Protein AF-A0A359KL37-F1 (afdb_monomer_lite)

pLDDT: mean 81.87, std 17.51, range [34.72, 98.12]

Structure (mmCIF, N/CA/C/O backbone):
data_AF-A0A359KL37-F1
#
_entry.id   AF-A0A359KL37-F1
#
loop_
_atom_site.group_PDB
_atom_site.id
_atom_site.type_symbol
_atom_site.label_atom_id
_atom_site.label_alt_id
_atom_site.label_comp_id
_atom_site.label_asym_id
_atom_site.label_entity_id
_atom_site.label_seq_id
_atom_site.pdbx_PDB_ins_code
_atom_site.Cartn_x
_atom_site.Cartn_y
_atom_site.Cartn_z
_atom_site.occupancy
_atom_site.B_iso_or_equiv
_atom_site.auth_seq_id
_atom_site.auth_comp_id
_atom_site.auth_asym_id
_atom_site.auth_atom_id
_atom_site.pdbx_PDB_model_num
ATOM 1 N N . MET A 1 1 ? 6.889 -18.409 -11.263 1.00 92.44 1 MET A N 1
ATOM 2 C CA . MET A 1 1 ? 6.784 -17.405 -10.187 1.00 92.44 1 MET A CA 1
ATOM 3 C C . MET A 1 1 ? 7.541 -16.189 -10.658 1.00 92.44 1 MET A C 1
ATOM 5 O O . MET A 1 1 ? 8.687 -16.335 -11.091 1.00 92.44 1 MET A O 1
ATOM 9 N N . LYS A 1 2 ? 6.895 -15.030 -10.619 1.00 96.62 2 LYS A N 1
ATOM 10 C CA . LYS A 1 2 ? 7.402 -13.790 -11.196 1.00 96.62 2 LYS A CA 1
ATOM 11 C C . LYS A 1 2 ? 7.921 -12.867 -10.102 1.00 96.62 2 LYS A C 1
ATOM 13 O O . LYS A 1 2 ? 7.188 -12.514 -9.179 1.00 96.62 2 LYS A O 1
ATOM 18 N N . ILE A 1 3 ? 9.189 -12.489 -10.219 1.00 97.62 3 ILE A N 1
ATOM 19 C CA . ILE A 1 3 ? 9.830 -11.492 -9.363 1.00 97.62 3 ILE A CA 1
ATOM 20 C C . ILE A 1 3 ? 9.967 -10.219 -10.183 1.00 97.62 3 ILE A C 1
ATOM 22 O O . ILE A 1 3 ? 10.580 -10.256 -11.241 1.00 97.62 3 ILE A O 1
ATOM 26 N N . ALA A 1 4 ? 9.438 -9.099 -9.712 1.00 97.75 4 ALA A N 1
ATOM 27 C CA . ALA A 1 4 ? 9.676 -7.810 -10.341 1.00 97.75 4 ALA A CA 1
ATOM 28 C C . ALA A 1 4 ? 10.739 -7.008 -9.594 1.00 97.75 4 ALA A C 1
ATOM 30 O O . ALA A 1 4 ? 10.818 -7.070 -8.369 1.00 97.75 4 ALA A O 1
ATOM 31 N N . ALA A 1 5 ? 11.518 -6.215 -10.318 1.00 97.31 5 ALA A N 1
ATOM 32 C CA . ALA A 1 5 ? 12.439 -5.243 -9.746 1.00 97.31 5 ALA A CA 1
ATOM 33 C C . ALA A 1 5 ? 12.382 -3.937 -10.536 1.00 97.31 5 ALA A C 1
ATOM 35 O O . ALA A 1 5 ? 12.353 -3.956 -11.765 1.00 97.31 5 ALA A O 1
ATOM 36 N N . ALA A 1 6 ? 12.414 -2.809 -9.833 1.00 96.56 6 ALA A N 1
ATOM 37 C CA . ALA A 1 6 ? 12.729 -1.528 -10.446 1.00 96.56 6 ALA A CA 1
ATOM 38 C C . ALA A 1 6 ? 14.237 -1.453 -10.685 1.00 96.56 6 ALA A C 1
ATOM 40 O O . ALA A 1 6 ? 15.022 -1.680 -9.762 1.00 96.56 6 ALA A O 1
ATOM 41 N N . VAL A 1 7 ? 14.638 -1.157 -11.921 1.00 95.12 7 VAL A N 1
ATOM 42 C CA . VAL A 1 7 ? 16.048 -1.130 -12.311 1.00 95.12 7 VAL A CA 1
ATOM 43 C C . VAL A 1 7 ? 16.404 0.198 -12.966 1.00 95.12 7 VAL A C 1
ATOM 45 O O . VAL A 1 7 ? 15.714 0.692 -13.858 1.00 95.12 7 VAL A O 1
ATOM 48 N N . SER A 1 8 ? 17.535 0.756 -12.544 1.00 93.00 8 SER A N 1
ATOM 49 C CA . SER A 1 8 ? 18.202 1.879 -13.194 1.00 93.00 8 SER A CA 1
ATOM 50 C C . SER A 1 8 ? 19.686 1.564 -13.317 1.00 93.00 8 SER A C 1
ATOM 52 O O . SER A 1 8 ? 20.289 1.061 -12.376 1.00 93.00 8 SER A O 1
ATOM 54 N N . ALA A 1 9 ? 20.278 1.802 -14.490 1.00 90.62 9 ALA A N 1
ATOM 55 C CA . ALA A 1 9 ? 21.694 1.515 -14.749 1.00 90.62 9 ALA A CA 1
ATOM 56 C C . ALA A 1 9 ? 22.142 0.082 -14.360 1.00 90.62 9 ALA A C 1
ATOM 58 O O . ALA A 1 9 ? 23.272 -0.122 -13.929 1.00 90.62 9 ALA A O 1
ATOM 59 N N . ARG A 1 10 ? 21.268 -0.919 -14.564 1.00 92.31 10 ARG A N 1
ATOM 60 C CA . ARG A 1 10 ? 21.478 -2.341 -14.200 1.00 92.31 10 ARG A CA 1
ATOM 61 C C . ARG A 1 10 ? 21.567 -2.628 -12.695 1.00 92.31 10 ARG A C 1
ATOM 63 O O . ARG A 1 10 ? 21.994 -3.712 -12.291 1.00 92.31 10 ARG A O 1
ATOM 70 N N . GLU A 1 11 ? 21.116 -1.694 -11.872 1.00 95.06 11 GLU A N 1
ATOM 71 C CA . GLU A 1 11 ? 21.052 -1.819 -10.423 1.00 95.06 11 GLU A CA 1
ATOM 72 C C . GLU A 1 11 ? 19.626 -1.599 -9.916 1.00 95.06 11 GLU A C 1
ATOM 74 O O . GLU A 1 11 ? 18.824 -0.893 -10.531 1.00 95.06 11 GLU A O 1
ATOM 79 N N . LEU A 1 12 ? 19.307 -2.214 -8.779 1.00 94.88 12 LEU A N 1
ATOM 80 C CA . LEU A 1 12 ? 18.025 -2.050 -8.114 1.00 94.88 12 LEU A CA 1
ATOM 81 C C . LEU A 1 12 ? 17.843 -0.603 -7.648 1.00 94.88 12 LEU A C 1
ATOM 83 O O . LEU A 1 12 ? 18.689 -0.037 -6.948 1.00 94.88 12 LEU A O 1
ATOM 87 N N . ALA A 1 13 ? 16.689 -0.050 -7.996 1.00 93.50 13 ALA A N 1
ATOM 88 C CA . ALA A 1 13 ? 16.261 1.299 -7.670 1.00 93.50 13 ALA A CA 1
ATOM 89 C C . ALA A 1 13 ? 14.837 1.287 -7.085 1.00 93.50 13 ALA A C 1
ATOM 91 O O . ALA A 1 13 ? 14.200 0.239 -6.953 1.00 93.50 13 ALA A O 1
ATOM 92 N N . GLY A 1 14 ? 14.355 2.454 -6.666 1.00 91.25 14 GLY A N 1
ATOM 93 C CA . GLY A 1 14 ? 12.994 2.623 -6.176 1.00 91.25 14 GLY A CA 1
ATOM 94 C C . GLY A 1 14 ? 11.972 2.565 -7.311 1.00 91.25 14 GLY A C 1
ATOM 95 O O . GLY A 1 14 ? 12.275 2.758 -8.490 1.00 91.25 14 GLY A O 1
ATOM 96 N N . LEU A 1 15 ? 10.708 2.319 -6.964 1.00 90.75 15 LEU A N 1
ATOM 97 C CA . LEU A 1 15 ? 9.641 2.315 -7.967 1.00 90.75 15 LEU A CA 1
ATOM 98 C C . LEU A 1 15 ? 9.388 3.709 -8.568 1.00 90.75 15 LEU A C 1
ATOM 100 O O . LEU A 1 15 ? 8.761 3.806 -9.618 1.00 90.75 15 LEU A O 1
ATOM 104 N N . ASP A 1 16 ? 9.839 4.781 -7.914 1.00 84.69 16 ASP A N 1
ATOM 105 C CA . ASP A 1 16 ? 9.631 6.175 -8.308 1.00 84.69 16 ASP A CA 1
ATOM 106 C C . ASP A 1 16 ? 10.770 6.815 -9.116 1.00 84.69 16 ASP A C 1
ATOM 108 O O . ASP A 1 16 ? 10.568 7.881 -9.711 1.00 84.69 16 ASP A O 1
ATOM 112 N N . ASP A 1 17 ? 11.946 6.194 -9.153 1.00 82.50 17 ASP A N 1
ATOM 113 C CA . ASP A 1 17 ? 13.139 6.723 -9.825 1.00 82.50 17 ASP A CA 1
ATOM 114 C C . ASP A 1 17 ? 13.684 5.809 -10.936 1.00 82.50 17 ASP A C 1
ATOM 116 O O . ASP A 1 17 ? 14.420 6.282 -11.804 1.00 82.50 17 ASP A O 1
ATOM 120 N N . ALA A 1 18 ? 13.292 4.533 -10.973 1.00 87.25 18 ALA A N 1
ATOM 121 C CA . ALA A 1 18 ? 13.654 3.623 -12.053 1.00 87.25 18 ALA A CA 1
ATOM 122 C C . ALA A 1 18 ? 12.922 3.939 -13.364 1.00 87.25 18 ALA A C 1
ATOM 124 O O . ALA A 1 18 ? 11.704 4.124 -13.381 1.00 87.25 18 ALA A O 1
ATOM 125 N N . ALA A 1 19 ? 13.655 3.914 -14.480 1.00 86.62 19 ALA A N 1
ATOM 126 C CA . ALA A 1 19 ? 13.080 4.050 -15.820 1.00 86.62 19 ALA A CA 1
ATOM 127 C C . ALA A 1 19 ? 12.397 2.760 -16.306 1.00 86.62 19 ALA A C 1
ATOM 129 O O . ALA A 1 19 ? 11.489 2.814 -17.136 1.00 86.62 19 ALA A O 1
ATOM 130 N N . GLU A 1 20 ? 12.810 1.607 -15.779 1.00 94.81 20 GLU A N 1
ATOM 131 C CA . GLU A 1 20 ? 12.333 0.292 -16.196 1.00 94.81 20 GLU A CA 1
ATOM 132 C C . GLU A 1 20 ? 11.917 -0.554 -14.989 1.00 94.81 20 GLU A C 1
ATOM 134 O O . GLU A 1 20 ? 12.508 -0.478 -13.907 1.00 94.81 20 GLU A O 1
ATOM 139 N N . LEU A 1 21 ? 10.913 -1.402 -15.203 1.00 96.94 21 LEU A N 1
ATOM 140 C CA . LEU A 1 21 ? 10.626 -2.549 -14.353 1.00 96.94 21 LEU A CA 1
ATOM 141 C C . LEU A 1 21 ? 11.069 -3.804 -15.108 1.00 96.94 21 LEU A C 1
ATOM 143 O O . LEU A 1 21 ? 10.812 -3.948 -16.303 1.00 96.94 21 LEU A O 1
ATOM 147 N N . VAL A 1 22 ? 11.733 -4.718 -14.412 1.00 97.12 22 VAL A N 1
ATOM 148 C CA . VAL A 1 22 ? 12.164 -6.003 -14.964 1.00 97.12 22 VAL A CA 1
ATOM 149 C C . VAL A 1 22 ? 11.412 -7.110 -14.248 1.00 97.12 22 VAL A C 1
ATOM 151 O O . VAL A 1 22 ? 11.426 -7.162 -13.020 1.00 97.12 22 VAL A O 1
ATOM 154 N N . ILE A 1 23 ? 10.752 -7.980 -15.008 1.00 97.38 23 ILE A N 1
ATOM 155 C CA . ILE A 1 23 ? 9.978 -9.112 -14.501 1.00 97.38 23 ILE A CA 1
ATOM 156 C C . ILE A 1 23 ? 10.733 -10.393 -14.827 1.00 97.38 23 ILE A C 1
ATOM 158 O O . ILE A 1 23 ? 10.809 -10.809 -15.979 1.00 97.38 23 ILE A O 1
ATOM 162 N N . TYR A 1 24 ? 11.275 -11.026 -13.796 1.00 96.31 24 TYR A N 1
ATOM 163 C CA . TYR A 1 24 ? 11.995 -12.287 -13.867 1.00 96.31 24 TYR A CA 1
ATOM 164 C C . TYR A 1 24 ? 11.026 -13.448 -13.649 1.00 96.31 24 TYR A C 1
ATOM 166 O O . TYR A 1 24 ? 10.479 -13.605 -12.552 1.00 96.31 24 TYR A O 1
ATOM 174 N N . ASP A 1 25 ? 10.839 -14.295 -14.658 1.00 94.75 25 ASP A N 1
ATOM 175 C CA . ASP A 1 25 ? 10.148 -15.569 -14.486 1.00 94.75 25 ASP A CA 1
ATOM 176 C C . ASP A 1 25 ? 11.157 -16.646 -14.079 1.00 94.75 25 ASP A C 1
ATOM 178 O O . ASP A 1 25 ? 11.933 -17.170 -14.881 1.00 94.75 25 ASP A O 1
ATOM 182 N N . THR A 1 26 ? 11.125 -16.999 -12.796 1.00 88.75 26 THR A N 1
ATOM 183 C CA . THR A 1 26 ? 12.012 -18.023 -12.223 1.00 88.75 26 THR A CA 1
ATOM 184 C C . THR A 1 26 ? 11.751 -19.431 -12.759 1.00 88.75 26 THR A C 1
ATOM 186 O O . THR A 1 26 ? 12.645 -20.272 -12.693 1.00 88.75 26 THR A O 1
ATOM 189 N N . ASN A 1 27 ? 10.562 -19.698 -13.310 1.00 87.56 27 ASN A N 1
ATOM 190 C CA . ASN A 1 27 ? 10.230 -20.997 -13.893 1.00 87.56 27 ASN A CA 1
ATOM 191 C C . ASN A 1 27 ? 10.721 -21.086 -15.340 1.00 87.56 27 ASN A C 1
ATOM 193 O O . ASN A 1 27 ? 11.270 -22.109 -15.739 1.00 87.56 27 ASN A O 1
ATOM 197 N N . ALA A 1 28 ? 10.511 -20.021 -16.117 1.00 88.38 28 ALA A N 1
ATOM 198 C CA . ALA A 1 28 ? 10.890 -19.966 -17.528 1.00 88.38 28 ALA A CA 1
ATOM 199 C C . ALA A 1 28 ? 12.355 -19.554 -17.755 1.00 88.38 28 ALA A C 1
ATOM 201 O O . ALA A 1 28 ? 12.840 -19.648 -18.879 1.00 88.38 28 ALA A O 1
ATOM 202 N N . GLN A 1 29 ? 13.057 -19.116 -16.702 1.00 85.56 29 GLN A N 1
ATOM 203 C CA . GLN A 1 29 ? 14.407 -18.545 -16.779 1.00 85.56 29 GLN A CA 1
ATOM 204 C C . GLN A 1 29 ? 14.495 -17.397 -17.797 1.00 85.56 29 GLN A C 1
ATOM 206 O O . GLN A 1 29 ? 15.439 -17.304 -18.580 1.00 85.56 29 GLN A O 1
ATOM 211 N N . SER A 1 30 ? 13.492 -16.519 -17.780 1.00 91.69 30 SER A N 1
ATOM 212 C CA . SER A 1 30 ? 13.390 -15.359 -18.665 1.00 91.69 30 SER A CA 1
ATOM 213 C C . SER A 1 30 ? 13.231 -14.066 -17.870 1.00 91.69 30 SER A C 1
ATOM 215 O O . SER A 1 30 ? 12.835 -14.078 -16.702 1.00 91.69 30 SER A O 1
ATOM 217 N N . ALA A 1 31 ? 13.550 -12.943 -18.511 1.00 93.69 31 ALA A N 1
ATOM 218 C CA . ALA A 1 31 ? 13.373 -11.614 -17.950 1.00 93.69 31 ALA A CA 1
ATOM 219 C C . ALA A 1 31 ? 12.762 -10.685 -19.001 1.00 93.69 31 ALA A C 1
ATOM 221 O O . ALA A 1 31 ? 13.349 -10.489 -20.066 1.00 93.69 31 ALA A O 1
ATOM 222 N N . ASP A 1 32 ? 11.617 -10.095 -18.672 1.00 95.50 32 ASP A N 1
ATOM 223 C CA . ASP A 1 32 ? 10.932 -9.124 -19.520 1.00 95.50 32 ASP A CA 1
ATOM 224 C C . ASP A 1 32 ? 11.142 -7.717 -18.965 1.00 95.50 32 ASP A C 1
ATOM 226 O O . ASP A 1 32 ? 10.921 -7.463 -17.779 1.00 95.50 32 ASP A O 1
ATOM 230 N N . ARG A 1 33 ? 11.570 -6.787 -19.823 1.00 95.75 33 ARG A N 1
ATOM 231 C CA . ARG A 1 33 ? 11.740 -5.373 -19.466 1.00 95.75 33 ARG A CA 1
ATOM 232 C C . ARG A 1 33 ? 10.552 -4.571 -19.955 1.00 95.75 33 ARG A C 1
ATOM 234 O O . ARG A 1 33 ? 10.203 -4.629 -21.133 1.00 95.75 33 ARG A O 1
ATOM 241 N N . ILE A 1 34 ? 9.964 -3.798 -19.054 1.00 95.19 34 ILE A N 1
ATOM 242 C CA . ILE A 1 34 ? 8.835 -2.920 -19.342 1.00 95.19 34 ILE A CA 1
ATOM 243 C C . ILE A 1 34 ? 9.143 -1.505 -18.860 1.00 95.19 34 ILE A C 1
ATOM 245 O O . ILE A 1 34 ? 9.810 -1.302 -17.845 1.00 95.19 34 ILE A O 1
ATOM 249 N N . ALA A 1 35 ? 8.657 -0.509 -19.599 1.00 94.06 35 ALA A N 1
ATOM 250 C CA . ALA A 1 35 ? 8.814 0.887 -19.213 1.00 94.06 35 ALA A CA 1
ATOM 251 C C . ALA A 1 35 ? 8.085 1.149 -17.890 1.00 94.06 35 ALA A C 1
ATOM 253 O O . ALA A 1 35 ? 6.924 0.768 -17.732 1.00 94.06 35 ALA A O 1
ATOM 254 N N . ASN A 1 36 ? 8.750 1.819 -16.949 1.00 92.31 36 ASN A N 1
ATOM 255 C CA . ASN A 1 36 ? 8.124 2.190 -15.692 1.00 92.31 36 ASN A CA 1
ATOM 256 C C . ASN A 1 36 ? 7.291 3.473 -15.886 1.00 92.31 36 ASN A C 1
ATOM 258 O O . ASN A 1 36 ? 7.871 4.537 -16.131 1.00 92.31 36 ASN A O 1
ATOM 262 N N . PRO A 1 37 ? 5.953 3.434 -15.735 1.00 85.00 37 PRO A N 1
ATOM 263 C CA . PRO A 1 37 ? 5.107 4.615 -15.897 1.00 85.00 37 PRO A CA 1
ATOM 264 C C . PRO A 1 37 ? 5.475 5.728 -14.909 1.00 85.00 37 PRO A C 1
ATOM 266 O O . PRO A 1 37 ? 5.280 6.903 -15.213 1.00 85.00 37 PRO A O 1
ATOM 269 N N . ALA A 1 38 ? 6.081 5.387 -13.765 1.00 82.12 38 ALA A N 1
ATOM 270 C CA . ALA A 1 38 ? 6.572 6.350 -12.784 1.00 82.12 38 ALA A CA 1
ATOM 271 C C . ALA A 1 38 ? 7.516 7.412 -13.371 1.00 82.12 38 ALA A C 1
ATOM 273 O O . ALA A 1 38 ? 7.514 8.552 -12.903 1.00 82.12 38 ALA A O 1
ATOM 274 N N . ALA A 1 39 ? 8.296 7.069 -14.402 1.00 81.19 39 ALA A N 1
ATOM 275 C CA . ALA A 1 39 ? 9.254 7.982 -15.021 1.00 81.19 39 ALA A CA 1
ATOM 276 C C . ALA A 1 39 ? 8.579 9.185 -15.709 1.00 81.19 39 ALA A C 1
ATOM 278 O O . ALA A 1 39 ? 9.167 10.263 -15.779 1.00 81.19 39 ALA A O 1
ATOM 279 N N . ALA A 1 40 ? 7.339 9.022 -16.183 1.00 76.31 40 ALA A N 1
ATOM 280 C CA . ALA A 1 40 ? 6.586 10.063 -16.884 1.00 76.31 40 ALA A CA 1
ATOM 281 C C . ALA A 1 40 ? 5.687 10.906 -15.958 1.00 76.31 40 ALA A C 1
ATOM 283 O O . ALA A 1 40 ? 5.110 11.904 -16.393 1.00 76.31 40 ALA A O 1
ATOM 284 N N . LEU A 1 41 ? 5.546 10.516 -14.688 1.00 63.62 41 LEU A N 1
ATOM 285 C CA . LEU A 1 41 ? 4.564 11.087 -13.768 1.00 63.62 41 LEU A CA 1
ATOM 286 C C . LEU A 1 41 ? 5.196 12.089 -12.797 1.00 63.62 41 LEU A C 1
ATOM 288 O O . LEU A 1 41 ? 6.332 11.928 -12.356 1.00 63.62 41 LEU A O 1
ATOM 292 N N . ARG A 1 42 ? 4.443 13.131 -12.423 1.00 61.88 42 ARG A N 1
ATOM 293 C CA . ARG A 1 42 ? 4.869 14.107 -11.400 1.00 61.88 42 ARG A CA 1
ATOM 294 C C . ARG A 1 42 ? 4.492 13.679 -9.981 1.00 61.88 42 ARG A C 1
ATOM 296 O O . ARG A 1 42 ? 5.272 13.908 -9.064 1.00 61.88 42 ARG A O 1
ATOM 303 N N . ALA A 1 43 ? 3.349 13.020 -9.815 1.00 64.12 43 ALA A N 1
ATOM 304 C CA . ALA A 1 43 ? 2.884 12.428 -8.562 1.00 64.12 43 ALA A CA 1
ATOM 305 C C . ALA A 1 43 ? 2.408 10.984 -8.799 1.00 64.12 43 ALA A C 1
ATOM 307 O O . ALA A 1 43 ? 2.376 10.516 -9.935 1.00 64.12 43 ALA A O 1
ATOM 308 N N . GLY A 1 44 ? 2.108 10.240 -7.732 1.00 66.75 44 GLY A N 1
ATOM 309 C CA . GLY A 1 44 ? 1.539 8.888 -7.851 1.00 66.75 44 GLY A CA 1
ATOM 310 C C . GLY A 1 44 ? 2.490 7.828 -8.421 1.00 66.75 44 GLY A C 1
ATOM 311 O O . GLY A 1 44 ? 2.077 6.703 -8.681 1.00 66.75 44 GLY A O 1
ATOM 312 N N . LYS A 1 45 ? 3.776 8.156 -8.570 1.00 82.06 45 LYS A N 1
ATOM 313 C CA . LYS A 1 45 ? 4.807 7.328 -9.209 1.00 82.06 45 LYS A CA 1
ATOM 314 C C . LYS A 1 45 ? 4.833 5.870 -8.733 1.00 82.06 45 LYS A C 1
ATOM 316 O O . LYS A 1 45 ? 4.666 4.954 -9.532 1.00 82.06 45 LYS A O 1
ATOM 321 N N . ARG A 1 46 ? 4.979 5.657 -7.417 1.00 88.06 46 ARG A N 1
ATOM 322 C CA . ARG A 1 46 ? 5.038 4.312 -6.809 1.00 88.06 46 ARG A CA 1
ATOM 323 C C . ARG A 1 46 ? 3.744 3.524 -7.015 1.00 88.06 46 ARG A C 1
ATOM 325 O O . ARG A 1 46 ? 3.790 2.311 -7.170 1.00 88.06 46 ARG A O 1
ATOM 332 N N . LEU A 1 47 ? 2.597 4.207 -7.019 1.00 81.38 47 LEU A N 1
ATOM 333 C CA . LEU A 1 47 ? 1.299 3.573 -7.233 1.00 81.38 47 LEU A CA 1
ATOM 334 C C . LEU A 1 47 ? 1.153 3.093 -8.679 1.00 81.38 47 LEU A C 1
ATOM 336 O O . LEU A 1 47 ? 0.817 1.934 -8.890 1.00 81.38 47 LEU A O 1
ATOM 340 N N . ALA A 1 48 ? 1.472 3.946 -9.653 1.00 79.81 48 ALA A N 1
ATOM 341 C CA . ALA A 1 48 ? 1.422 3.586 -11.069 1.00 79.81 48 ALA A CA 1
ATOM 342 C C . ALA A 1 48 ? 2.346 2.402 -11.396 1.00 79.81 48 ALA A C 1
ATOM 344 O O . ALA A 1 48 ? 1.974 1.513 -12.159 1.00 79.81 48 ALA A O 1
ATOM 345 N N . ALA A 1 49 ? 3.531 2.357 -10.778 1.00 89.19 49 ALA A N 1
ATOM 346 C CA . ALA A 1 49 ? 4.418 1.207 -10.892 1.00 89.19 49 ALA A CA 1
ATOM 347 C C . ALA A 1 49 ? 3.757 -0.066 -10.334 1.00 89.19 49 ALA A C 1
ATOM 349 O O . ALA A 1 49 ? 3.718 -1.077 -11.025 1.00 89.19 49 ALA A O 1
ATOM 350 N N . VAL A 1 50 ? 3.178 -0.018 -9.125 1.00 89.06 50 VAL A N 1
ATOM 351 C CA . VAL A 1 50 ? 2.477 -1.172 -8.527 1.00 89.06 50 VAL A CA 1
ATOM 352 C C . VAL A 1 50 ? 1.315 -1.656 -9.393 1.00 89.06 50 VAL A C 1
ATOM 354 O O . VAL A 1 50 ? 1.169 -2.859 -9.568 1.00 89.06 50 VAL A O 1
ATOM 357 N N . GLU A 1 51 ? 0.515 -0.765 -9.972 1.00 84.69 51 GLU A N 1
ATOM 358 C CA . GLU A 1 51 ? -0.580 -1.154 -10.874 1.00 84.69 51 GLU A CA 1
ATOM 359 C C . GLU A 1 51 ? -0.084 -1.915 -12.100 1.00 84.69 51 GLU A C 1
ATOM 361 O O . GLU A 1 51 ? -0.657 -2.944 -12.462 1.00 84.69 51 GLU A O 1
ATOM 366 N N . LEU A 1 52 ? 1.011 -1.447 -12.703 1.00 88.12 52 LEU A N 1
ATOM 367 C CA . LEU A 1 52 ? 1.632 -2.155 -13.813 1.00 88.12 52 LEU A CA 1
ATOM 368 C C . LEU A 1 52 ? 2.101 -3.549 -13.375 1.00 88.12 52 LEU A C 1
ATOM 370 O O . LEU A 1 52 ? 1.849 -4.522 -14.075 1.00 88.12 52 LEU A O 1
ATOM 374 N N . LEU A 1 53 ? 2.707 -3.679 -12.191 1.00 93.25 53 LEU A N 1
ATOM 375 C CA . LEU A 1 53 ? 3.117 -4.983 -11.657 1.00 93.25 53 LEU A CA 1
ATOM 376 C C . LEU A 1 53 ? 1.927 -5.935 -11.451 1.00 93.25 53 LEU A C 1
ATOM 378 O O . LEU A 1 53 ? 2.028 -7.118 -11.778 1.00 93.25 53 LEU A O 1
ATOM 382 N N . LEU A 1 54 ? 0.792 -5.425 -10.964 1.00 88.94 54 LEU A N 1
ATOM 383 C CA . LEU A 1 54 ? -0.435 -6.210 -10.799 1.00 88.94 54 LEU A CA 1
ATOM 384 C C . LEU A 1 54 ? -0.983 -6.713 -12.138 1.00 88.94 54 LEU A C 1
ATOM 386 O O . LEU A 1 54 ? -1.421 -7.856 -12.220 1.00 88.94 54 LEU A O 1
ATOM 390 N N . GLY A 1 55 ? -0.904 -5.900 -13.194 1.00 88.00 55 GLY A N 1
ATOM 391 C CA . GLY A 1 55 ? -1.306 -6.297 -14.547 1.00 88.00 55 GLY A CA 1
ATOM 392 C C . GLY A 1 55 ? -0.437 -7.395 -15.176 1.00 88.00 55 GLY A C 1
ATOM 393 O O . GLY A 1 55 ? -0.825 -7.960 -16.195 1.00 88.00 55 GLY A O 1
ATOM 394 N N . HIS A 1 56 ? 0.719 -7.708 -14.584 1.00 93.62 56 HIS A N 1
ATOM 395 C CA . HIS A 1 56 ? 1.658 -8.718 -15.076 1.00 93.62 56 HIS A CA 1
ATOM 396 C C . HIS A 1 56 ? 1.731 -9.988 -14.204 1.00 93.62 56 HIS A C 1
ATOM 398 O O . HIS A 1 56 ? 2.627 -10.817 -14.407 1.00 93.62 56 HIS A O 1
ATOM 404 N N . ASP A 1 57 ? 0.798 -10.171 -13.263 1.00 92.31 57 ASP A N 1
ATOM 405 C CA . ASP A 1 57 ? 0.744 -11.313 -12.335 1.00 92.31 57 ASP A CA 1
ATOM 406 C C . ASP A 1 57 ? 2.041 -11.491 -11.524 1.00 92.31 57 ASP A C 1
ATOM 408 O O . ASP A 1 57 ? 2.578 -12.592 -11.391 1.00 92.31 57 ASP A O 1
ATOM 412 N N . VAL A 1 58 ? 2.608 -10.385 -11.041 1.00 96.25 58 VAL A N 1
ATOM 413 C CA . VAL A 1 58 ? 3.826 -10.413 -10.224 1.00 96.25 58 VAL A CA 1
ATOM 414 C C . VAL A 1 58 ? 3.524 -10.992 -8.841 1.00 96.25 58 VAL A C 1
ATOM 416 O O . VAL A 1 58 ? 2.646 -10.501 -8.138 1.00 96.25 58 VAL A O 1
ATOM 419 N N . ASP A 1 59 ? 4.296 -11.999 -8.426 1.00 96.25 59 ASP A N 1
ATOM 420 C CA . ASP A 1 59 ? 4.155 -12.649 -7.115 1.00 96.25 59 ASP A CA 1
ATOM 421 C C . ASP A 1 59 ? 5.005 -11.960 -6.035 1.00 96.25 59 ASP A C 1
ATOM 423 O O . ASP A 1 59 ? 4.648 -11.920 -4.854 1.00 96.25 59 ASP A O 1
ATOM 427 N N . ILE A 1 60 ? 6.190 -11.481 -6.430 1.00 98.12 60 ILE A N 1
ATOM 428 C CA . ILE A 1 60 ? 7.209 -10.937 -5.530 1.00 98.12 60 ILE A CA 1
ATOM 429 C C . ILE A 1 60 ? 7.781 -9.654 -6.120 1.00 98.12 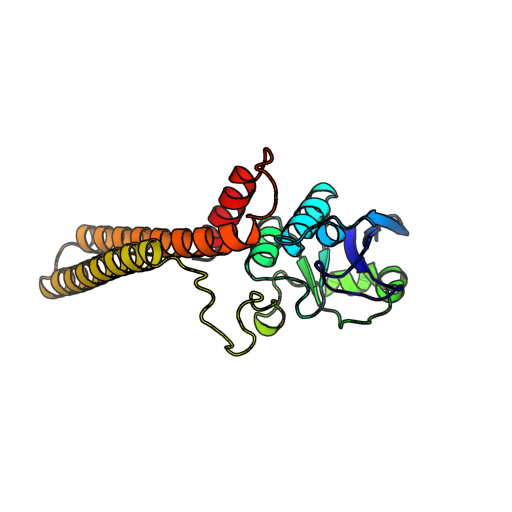60 ILE A C 1
ATOM 431 O O . ILE A 1 60 ? 8.110 -9.614 -7.301 1.00 98.12 60 ILE A O 1
ATOM 435 N N . VAL A 1 61 ? 7.996 -8.633 -5.295 1.00 98.06 61 VAL A N 1
ATOM 436 C CA . VAL A 1 61 ? 8.753 -7.438 -5.686 1.00 98.06 61 VAL A CA 1
ATOM 437 C C . VAL A 1 61 ? 10.054 -7.360 -4.904 1.00 98.06 61 VAL A C 1
ATOM 439 O O . VAL A 1 61 ? 10.046 -7.336 -3.675 1.00 98.06 61 VAL A O 1
ATOM 442 N N . ALA A 1 62 ? 11.174 -7.292 -5.619 1.00 97.19 62 ALA A N 1
ATOM 443 C CA . ALA A 1 62 ? 12.459 -6.879 -5.080 1.00 97.19 62 ALA A CA 1
ATOM 444 C C . ALA A 1 62 ? 12.383 -5.396 -4.712 1.00 97.19 62 ALA A C 1
ATOM 446 O O . ALA A 1 62 ? 12.410 -4.516 -5.573 1.00 97.19 62 ALA A O 1
ATOM 447 N N . ALA A 1 63 ? 12.210 -5.138 -3.423 1.00 95.31 63 ALA A N 1
ATOM 448 C CA . ALA A 1 63 ? 12.012 -3.809 -2.881 1.00 95.31 63 ALA A CA 1
ATOM 449 C C . ALA A 1 63 ? 13.324 -3.299 -2.299 1.00 95.31 63 ALA A C 1
ATOM 451 O O . ALA A 1 63 ? 14.038 -4.055 -1.647 1.00 95.31 63 ALA A O 1
ATOM 452 N N . VAL A 1 64 ? 13.597 -2.015 -2.503 1.00 94.81 64 VAL A N 1
ATOM 453 C CA . VAL A 1 64 ? 14.689 -1.281 -1.854 1.00 94.81 64 VAL A CA 1
ATOM 454 C C . VAL A 1 64 ? 14.130 -0.316 -0.808 1.00 94.81 64 VAL A C 1
ATOM 456 O O . VAL A 1 64 ? 12.935 0.012 -0.878 1.00 94.81 64 VAL A O 1
ATOM 459 N N . PRO A 1 65 ? 14.954 0.182 0.132 1.00 91.75 65 PRO A N 1
ATOM 460 C CA . PRO A 1 65 ? 14.546 1.264 1.018 1.00 91.75 65 PRO A CA 1
ATOM 461 C C . PRO A 1 65 ? 13.988 2.458 0.228 1.00 91.75 65 PRO A C 1
ATOM 463 O O . PRO A 1 65 ? 14.520 2.842 -0.821 1.00 91.75 65 PRO A O 1
ATOM 466 N N . ASP A 1 66 ? 12.868 2.995 0.711 1.00 88.50 66 ASP A N 1
ATOM 467 C CA . ASP A 1 66 ? 12.093 4.087 0.113 1.00 88.50 66 ASP A CA 1
ATOM 468 C C . ASP A 1 66 ? 11.490 3.780 -1.275 1.00 88.50 66 ASP A C 1
ATOM 470 O O . ASP A 1 66 ? 10.884 4.644 -1.917 1.00 88.50 66 ASP A O 1
ATOM 474 N N . GLY A 1 67 ? 11.576 2.530 -1.744 1.00 88.94 67 GLY A N 1
ATOM 475 C CA . GLY A 1 67 ? 10.985 2.106 -3.016 1.00 88.94 67 GLY A CA 1
ATOM 476 C C . GLY A 1 67 ? 9.454 2.069 -2.994 1.00 88.94 67 GLY A C 1
ATOM 477 O O . GLY A 1 67 ? 8.815 2.253 -4.027 1.00 88.94 67 GLY A O 1
ATOM 478 N N . PHE A 1 68 ? 8.856 1.905 -1.813 1.00 91.50 68 PHE A N 1
ATOM 479 C CA . PHE A 1 68 ? 7.410 1.914 -1.579 1.00 91.50 68 PHE A CA 1
ATOM 480 C C . PHE A 1 68 ? 7.037 3.007 -0.581 1.00 91.50 68 PHE A C 1
ATOM 482 O O . PHE A 1 68 ? 7.790 3.253 0.346 1.00 91.50 68 PHE A O 1
ATOM 489 N N . CYS A 1 69 ? 5.855 3.612 -0.701 1.00 84.38 69 CYS A N 1
ATOM 490 C CA . CYS A 1 69 ? 5.223 4.342 0.401 1.00 84.38 69 CYS A CA 1
ATOM 491 C C . CYS A 1 69 ? 4.127 3.479 1.048 1.00 84.38 6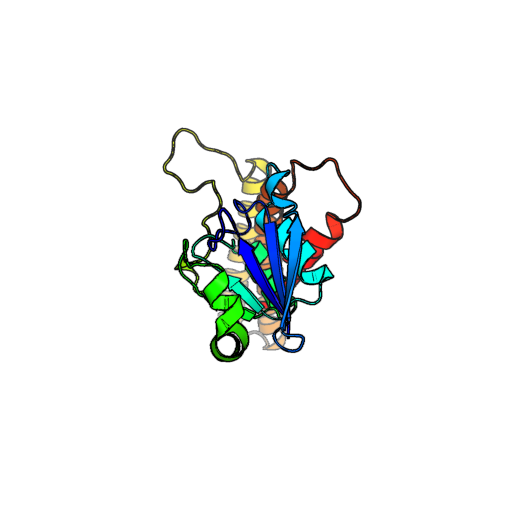9 CYS A C 1
ATOM 493 O O . CYS A 1 69 ? 3.740 2.443 0.497 1.00 84.38 69 CYS A O 1
ATOM 495 N N . ALA A 1 70 ? 3.583 3.929 2.185 1.00 80.75 70 ALA A N 1
ATOM 496 C CA . ALA A 1 70 ? 2.537 3.211 2.923 1.00 80.75 70 ALA A CA 1
ATOM 497 C C . ALA A 1 70 ? 1.340 2.798 2.046 1.00 80.75 70 ALA A C 1
ATOM 499 O O . ALA A 1 70 ? 0.840 1.684 2.169 1.00 80.75 70 ALA A O 1
ATOM 500 N N . VAL A 1 71 ? 0.923 3.663 1.117 1.00 76.75 71 VAL A N 1
ATOM 501 C CA . VAL A 1 71 ? -0.200 3.397 0.208 1.00 76.75 71 VAL A CA 1
ATOM 502 C C . VAL A 1 71 ? 0.145 2.311 -0.809 1.00 76.75 71 VAL A C 1
ATOM 504 O O . VAL A 1 71 ? -0.554 1.303 -0.888 1.00 76.75 71 VAL A O 1
ATOM 507 N N . SER A 1 72 ? 1.211 2.507 -1.595 1.00 84.06 72 SER A N 1
ATOM 508 C CA . SER A 1 72 ? 1.608 1.553 -2.640 1.00 84.06 72 SER A CA 1
ATOM 509 C C . SER A 1 72 ? 1.928 0.181 -2.047 1.00 84.06 72 SER A C 1
ATOM 511 O O . SER A 1 72 ? 1.596 -0.841 -2.640 1.00 84.06 72 SER A O 1
ATOM 513 N N . HIS A 1 73 ? 2.519 0.163 -0.847 1.00 89.31 73 HIS A N 1
ATOM 514 C CA . HIS A 1 73 ? 2.797 -1.058 -0.101 1.00 89.31 73 HIS A CA 1
ATOM 515 C C . HIS A 1 73 ? 1.506 -1.778 0.295 1.00 89.31 73 HIS A C 1
ATOM 517 O O . HIS A 1 73 ? 1.354 -2.960 0.002 1.00 89.31 73 HIS A O 1
ATOM 523 N N . ALA A 1 74 ? 0.545 -1.063 0.888 1.00 80.69 74 ALA A N 1
ATOM 524 C CA . ALA A 1 74 ? -0.719 -1.655 1.316 1.00 80.69 74 ALA A CA 1
ATOM 525 C C . ALA A 1 74 ? -1.539 -2.212 0.138 1.00 80.69 74 ALA A C 1
ATOM 527 O O . ALA A 1 74 ? -2.184 -3.249 0.275 1.00 80.69 74 ALA A O 1
ATOM 528 N N . ILE A 1 75 ? -1.501 -1.556 -1.027 1.00 80.62 75 ILE A N 1
ATOM 529 C CA . ILE A 1 75 ? -2.170 -2.042 -2.244 1.00 80.62 75 ILE A CA 1
ATOM 530 C C . ILE A 1 75 ? -1.501 -3.317 -2.768 1.00 80.62 75 ILE A C 1
ATOM 532 O O . ILE A 1 75 ? -2.201 -4.294 -3.029 1.00 80.62 75 ILE A O 1
ATOM 536 N N . ALA A 1 76 ? -0.169 -3.339 -2.862 1.00 87.62 76 ALA A N 1
ATOM 537 C CA . ALA A 1 76 ? 0.575 -4.530 -3.270 1.00 87.62 76 ALA A CA 1
ATOM 538 C C . ALA A 1 76 ? 0.318 -5.711 -2.312 1.00 87.62 76 ALA A C 1
ATOM 540 O O . ALA A 1 76 ? -0.048 -6.802 -2.749 1.00 87.62 76 ALA A O 1
ATOM 541 N N . GLN A 1 77 ? 0.392 -5.469 -1.001 1.00 90.69 77 GLN A N 1
ATOM 542 C CA . GLN A 1 77 ? 0.110 -6.468 0.031 1.00 90.69 77 GLN A CA 1
ATOM 543 C C . GLN A 1 77 ? -1.327 -7.004 -0.068 1.00 90.69 77 GLN A C 1
ATOM 545 O O . GLN A 1 77 ? -1.554 -8.211 -0.004 1.00 90.69 77 GLN A O 1
ATOM 550 N N . ALA A 1 78 ? -2.316 -6.127 -0.273 1.00 83.19 78 ALA A N 1
ATOM 551 C CA . ALA A 1 78 ? -3.720 -6.517 -0.411 1.00 83.19 78 ALA A CA 1
ATOM 552 C C . ALA A 1 78 ? -4.005 -7.372 -1.658 1.00 83.19 78 ALA A C 1
ATOM 554 O O . ALA A 1 78 ? -5.024 -8.072 -1.680 1.00 83.19 78 ALA A O 1
ATOM 555 N N . ALA A 1 79 ? -3.133 -7.300 -2.666 1.00 86.50 79 ALA A N 1
ATOM 556 C CA . ALA A 1 79 ? -3.163 -8.126 -3.866 1.00 86.50 79 ALA A CA 1
ATOM 557 C C . ALA A 1 79 ? -2.349 -9.428 -3.737 1.00 86.50 79 ALA A C 1
ATOM 559 O O . ALA A 1 79 ? -2.347 -10.236 -4.660 1.00 86.50 79 ALA A O 1
ATOM 560 N N . GLY A 1 80 ? -1.690 -9.656 -2.596 1.00 90.44 80 GLY A N 1
ATOM 561 C CA . GLY A 1 80 ? -0.913 -10.868 -2.333 1.00 90.44 80 GLY A CA 1
ATOM 562 C C . GLY A 1 80 ? 0.544 -10.812 -2.794 1.00 90.44 80 GLY A C 1
ATOM 563 O O . GLY A 1 80 ? 1.230 -11.830 -2.712 1.00 90.44 80 GLY A O 1
ATOM 564 N N . ILE A 1 81 ? 1.036 -9.646 -3.229 1.00 96.69 81 ILE A N 1
ATOM 565 C CA . ILE A 1 81 ? 2.456 -9.460 -3.539 1.00 96.69 81 ILE A CA 1
ATOM 566 C C . ILE A 1 81 ? 3.272 -9.605 -2.252 1.00 96.69 81 ILE A C 1
ATOM 568 O O . ILE A 1 81 ? 2.985 -8.959 -1.243 1.00 96.69 81 ILE A O 1
ATOM 572 N N . ARG A 1 82 ? 4.326 -10.423 -2.311 1.00 97.75 82 ARG A N 1
ATOM 573 C CA . ARG A 1 82 ? 5.365 -10.491 -1.275 1.00 97.75 82 ARG A CA 1
ATOM 574 C C . ARG A 1 82 ? 6.550 -9.604 -1.644 1.00 97.75 82 ARG A C 1
ATOM 576 O O . ARG A 1 82 ? 6.773 -9.278 -2.805 1.00 97.75 82 ARG A O 1
ATOM 583 N N . PHE A 1 83 ? 7.354 -9.243 -0.661 1.00 98.00 83 PHE A N 1
ATOM 584 C CA . PHE A 1 83 ? 8.473 -8.327 -0.822 1.00 98.00 83 PHE A CA 1
ATOM 585 C C . PHE A 1 83 ? 9.782 -9.049 -0.546 1.00 98.00 83 PHE A C 1
ATOM 587 O O . PHE A 1 83 ? 9.916 -9.747 0.453 1.00 98.00 83 PHE A O 1
ATOM 594 N N . LEU A 1 84 ? 10.750 -8.880 -1.434 1.00 97.19 84 LEU A N 1
ATOM 595 C CA . LEU A 1 84 ? 12.120 -9.339 -1.272 1.00 97.19 84 LEU A CA 1
ATOM 596 C C . LEU A 1 84 ? 12.984 -8.112 -0.944 1.00 97.19 84 LEU A C 1
ATOM 598 O O . LEU A 1 84 ? 13.285 -7.345 -1.859 1.00 97.19 84 LEU A O 1
ATOM 602 N N . PRO A 1 85 ? 13.344 -7.882 0.330 1.00 95.62 85 PRO A N 1
ATOM 603 C CA . PRO A 1 85 ? 14.121 -6.712 0.718 1.00 95.62 85 PRO A CA 1
ATOM 604 C C . PRO A 1 85 ? 15.556 -6.849 0.207 1.00 95.62 85 PRO A C 1
ATOM 606 O O . PRO A 1 85 ? 16.249 -7.809 0.546 1.00 95.62 85 PRO A O 1
ATOM 609 N N . LEU A 1 86 ? 15.998 -5.899 -0.611 1.00 95.12 86 LEU A N 1
ATOM 610 C CA . LEU A 1 86 ? 17.360 -5.802 -1.128 1.00 95.12 86 LEU A CA 1
ATOM 611 C C . LEU A 1 86 ? 17.852 -4.362 -1.004 1.00 95.12 86 LEU A C 1
ATOM 613 O O . LEU A 1 86 ? 17.065 -3.422 -1.000 1.00 95.12 86 LEU A O 1
ATOM 617 N N . GLU A 1 87 ? 19.162 -4.175 -0.908 1.00 94.06 87 GLU A N 1
ATOM 618 C CA . GLU A 1 87 ? 19.731 -2.831 -0.828 1.00 94.06 87 GLU A CA 1
ATOM 619 C C . GLU A 1 87 ? 19.671 -2.124 -2.185 1.00 94.06 87 GLU A C 1
ATOM 621 O O . GLU A 1 87 ? 19.807 -2.743 -3.249 1.00 94.06 87 GLU A O 1
ATOM 626 N N . ARG A 1 88 ? 19.508 -0.802 -2.152 1.00 92.12 88 ARG A N 1
ATOM 627 C CA . ARG A 1 88 ? 19.646 0.037 -3.347 1.00 92.12 88 ARG A CA 1
ATOM 628 C C . ARG A 1 88 ? 21.050 -0.126 -3.935 1.00 92.12 88 ARG A C 1
ATOM 630 O O . ARG A 1 88 ? 22.024 -0.195 -3.191 1.00 92.12 88 ARG A O 1
ATOM 637 N N . GLY A 1 89 ? 21.156 -0.190 -5.261 1.00 90.88 89 GLY A N 1
ATOM 638 C CA . GLY A 1 89 ? 22.437 -0.448 -5.931 1.00 90.88 89 GLY A CA 1
ATOM 639 C C . GLY A 1 89 ? 22.781 -1.937 -6.068 1.00 90.88 89 GLY A C 1
ATOM 640 O O . GLY A 1 89 ? 23.790 -2.289 -6.672 1.00 90.88 89 GLY A O 1
ATOM 641 N N . THR A 1 90 ? 21.955 -2.849 -5.535 1.00 94.69 90 THR A N 1
ATOM 642 C CA . THR A 1 90 ? 22.138 -4.288 -5.781 1.00 94.69 90 THR A CA 1
ATOM 643 C C . THR A 1 90 ? 22.097 -4.549 -7.286 1.00 94.69 90 THR A C 1
ATOM 645 O O . THR A 1 90 ? 21.157 -4.138 -7.959 1.00 94.69 90 THR A O 1
ATOM 648 N N . ALA A 1 91 ? 23.094 -5.247 -7.829 1.00 95.62 91 ALA A N 1
ATOM 649 C CA . ALA A 1 91 ? 23.123 -5.562 -9.254 1.00 95.62 91 ALA A CA 1
ATOM 650 C C . ALA A 1 91 ? 21.916 -6.428 -9.655 1.00 95.62 91 ALA A C 1
ATOM 652 O O . ALA A 1 91 ? 21.639 -7.449 -9.021 1.00 95.62 91 ALA A O 1
ATOM 653 N N . GLU A 1 92 ? 21.246 -6.080 -10.754 1.00 92.69 92 GLU A N 1
ATOM 654 C CA . GLU A 1 92 ? 20.048 -6.790 -11.230 1.00 92.69 92 GLU A CA 1
ATOM 655 C C . GLU A 1 92 ? 20.314 -8.289 -11.485 1.00 92.69 92 GLU A C 1
ATOM 657 O O . GLU A 1 92 ? 19.479 -9.149 -11.200 1.00 92.69 92 GLU A O 1
ATOM 662 N N . GLY A 1 93 ? 21.542 -8.622 -11.908 1.00 92.25 93 GLY A N 1
ATOM 663 C CA . GLY A 1 93 ? 21.981 -9.992 -12.178 1.00 92.25 93 GLY A CA 1
ATOM 664 C C . GLY A 1 93 ? 22.042 -10.892 -10.936 1.00 92.25 93 GLY A C 1
ATOM 665 O O . GLY A 1 93 ? 22.305 -12.090 -11.054 1.00 92.25 93 GLY A O 1
ATOM 666 N N . VAL A 1 94 ? 21.844 -10.345 -9.732 1.00 93.94 94 VAL A N 1
ATOM 667 C CA . VAL A 1 94 ? 21.618 -11.134 -8.511 1.00 93.94 94 VAL A CA 1
ATOM 668 C C . VAL A 1 94 ? 20.264 -11.840 -8.583 1.00 93.94 94 VAL A C 1
ATOM 670 O O . VAL A 1 94 ? 20.189 -13.028 -8.272 1.00 93.94 94 VAL A O 1
ATOM 673 N N . ILE A 1 95 ? 19.217 -11.156 -9.052 1.00 93.31 95 ILE A N 1
ATOM 674 C CA . ILE A 1 95 ? 17.876 -11.738 -9.190 1.00 93.31 95 ILE A CA 1
ATOM 675 C C . ILE A 1 95 ? 17.854 -12.734 -10.350 1.00 93.31 95 ILE A C 1
ATOM 677 O O . ILE A 1 95 ? 17.336 -13.835 -10.180 1.00 93.31 95 ILE A O 1
ATOM 681 N N . GLU A 1 96 ? 18.492 -12.411 -11.479 1.00 89.25 96 GLU A N 1
ATOM 682 C CA . GLU A 1 96 ? 18.605 -13.339 -12.618 1.00 89.25 96 GLU A CA 1
ATOM 683 C C . GLU A 1 96 ? 19.225 -14.681 -12.208 1.00 89.25 96 GLU A C 1
ATOM 685 O O . GLU A 1 96 ? 18.726 -15.742 -12.573 1.00 89.25 96 GLU A O 1
ATOM 690 N N . ARG A 1 97 ? 20.308 -14.648 -11.420 1.00 91.50 97 ARG A N 1
ATOM 691 C CA . ARG A 1 97 ? 21.057 -15.858 -11.045 1.00 91.50 97 ARG A CA 1
ATOM 692 C C . ARG A 1 97 ? 20.487 -16.589 -9.836 1.00 91.50 97 ARG A C 1
ATOM 694 O O . ARG A 1 97 ? 20.599 -17.810 -9.760 1.00 91.50 97 ARG A O 1
ATOM 701 N N . HIS A 1 98 ? 19.921 -15.862 -8.875 1.00 93.94 98 HIS A N 1
ATOM 702 C CA . HIS A 1 98 ? 19.550 -16.412 -7.567 1.00 93.94 98 HIS A CA 1
ATOM 703 C C . HIS A 1 98 ? 18.066 -16.248 -7.224 1.00 93.94 98 HIS A C 1
ATOM 705 O O . HIS A 1 98 ? 17.665 -16.579 -6.109 1.00 93.94 98 HIS A O 1
ATOM 711 N N . GLY A 1 99 ? 17.234 -15.795 -8.166 1.00 91.00 99 GLY A N 1
ATOM 712 C CA . GLY A 1 99 ? 15.828 -15.456 -7.936 1.00 91.00 99 GLY A CA 1
ATOM 713 C C . GLY A 1 99 ? 15.017 -16.564 -7.265 1.00 91.00 99 GLY A C 1
ATOM 714 O O . GLY A 1 99 ? 14.287 -16.290 -6.319 1.00 91.00 99 GLY A O 1
ATOM 715 N N . ALA A 1 100 ? 15.198 -17.826 -7.668 1.00 90.56 100 ALA A N 1
ATOM 716 C CA . ALA A 1 100 ? 14.481 -18.952 -7.064 1.00 90.56 100 ALA A CA 1
ATOM 717 C C . ALA A 1 100 ? 14.801 -19.138 -5.567 1.00 90.56 100 ALA A C 1
ATOM 719 O O . ALA A 1 100 ? 13.903 -19.402 -4.771 1.00 90.56 100 ALA A O 1
ATOM 720 N N . VAL A 1 101 ? 16.067 -18.961 -5.174 1.00 92.88 101 VAL A N 1
ATOM 721 C CA . VAL A 1 101 ? 16.498 -19.050 -3.770 1.00 92.88 101 VAL A CA 1
ATOM 722 C C . VAL A 1 101 ? 16.019 -17.823 -3.003 1.00 92.88 101 VAL A C 1
ATOM 724 O O . VAL A 1 101 ? 15.413 -17.959 -1.944 1.00 92.88 101 VAL A O 1
ATOM 727 N N . LEU A 1 102 ? 16.218 -16.628 -3.557 1.00 92.25 102 LEU A N 1
ATOM 728 C CA . LEU A 1 102 ? 15.800 -15.369 -2.937 1.00 92.25 102 LEU A CA 1
ATOM 729 C C . LEU A 1 102 ? 14.281 -15.297 -2.720 1.00 92.25 102 LEU A C 1
ATOM 731 O O . LEU A 1 102 ? 13.813 -14.790 -1.710 1.00 92.25 102 LEU A O 1
ATOM 735 N N . ALA A 1 103 ? 13.478 -15.870 -3.611 1.00 92.12 103 ALA A N 1
ATOM 736 C CA . ALA A 1 103 ? 12.027 -15.894 -3.456 1.00 92.12 103 ALA A CA 1
ATOM 737 C C . ALA A 1 103 ? 11.531 -16.627 -2.194 1.00 92.12 103 ALA A C 1
ATOM 739 O O . ALA A 1 103 ? 10.420 -16.363 -1.717 1.00 92.12 103 ALA A O 1
ATOM 740 N N . THR A 1 104 ? 12.343 -17.530 -1.638 1.00 93.25 104 THR A N 1
ATOM 741 C CA . THR A 1 104 ? 12.041 -18.218 -0.373 1.00 93.25 104 THR A CA 1
ATOM 742 C C . THR A 1 104 ? 12.165 -17.299 0.840 1.00 93.25 104 THR A C 1
ATOM 744 O O . THR A 1 104 ? 11.551 -17.570 1.868 1.00 93.25 104 THR A O 1
ATOM 747 N N . THR A 1 105 ? 12.899 -16.190 0.713 1.00 94.75 105 THR A N 1
ATOM 748 C CA . THR A 1 105 ? 13.082 -15.193 1.774 1.00 94.75 105 THR A CA 1
ATOM 749 C C . THR A 1 105 ? 12.136 -14.003 1.632 1.00 94.75 105 THR A C 1
ATOM 751 O O . THR A 1 105 ? 12.242 -13.047 2.396 1.00 94.75 105 THR A O 1
ATOM 754 N N . ALA A 1 106 ? 11.223 -14.024 0.654 1.00 96.44 106 ALA A N 1
ATOM 755 C CA . ALA A 1 106 ? 10.268 -12.942 0.460 1.00 96.44 106 ALA A CA 1
ATOM 756 C C . ALA A 1 106 ? 9.203 -12.931 1.570 1.00 96.44 106 ALA A C 1
ATOM 758 O O . ALA A 1 106 ? 8.549 -13.942 1.843 1.00 96.44 106 ALA A O 1
ATOM 759 N N . GLN A 1 107 ? 9.011 -11.760 2.165 1.00 95.88 107 GLN A N 1
ATOM 760 C CA . GLN A 1 107 ? 8.151 -11.489 3.314 1.00 95.88 107 GLN A CA 1
ATOM 761 C C . GLN A 1 107 ? 6.815 -10.856 2.889 1.00 95.88 107 GL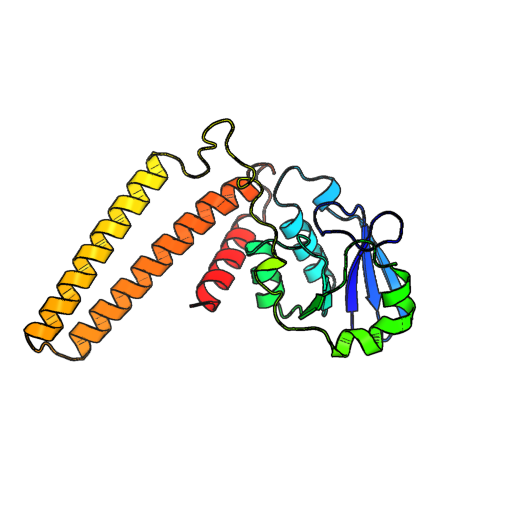N A C 1
ATOM 763 O O . GLN A 1 107 ? 6.751 -10.200 1.852 1.00 95.88 107 GLN A O 1
ATOM 768 N N . PRO A 1 108 ? 5.725 -11.036 3.654 1.00 93.00 108 PRO A N 1
ATOM 769 C CA . PRO A 1 108 ? 4.410 -10.495 3.294 1.00 93.00 108 PRO A CA 1
ATOM 770 C C . PRO A 1 108 ? 4.309 -8.969 3.430 1.00 93.00 108 PRO A C 1
ATOM 772 O O . PRO A 1 108 ? 3.380 -8.376 2.893 1.00 93.00 108 PRO A O 1
ATOM 775 N N . GLU A 1 109 ? 5.237 -8.336 4.146 1.00 92.94 109 GLU A N 1
ATOM 776 C CA . GLU A 1 109 ? 5.236 -6.898 4.411 1.00 92.94 109 GLU A CA 1
ATOM 777 C C . GLU A 1 109 ? 6.662 -6.353 4.523 1.00 92.94 109 GLU A C 1
ATOM 779 O O . GLU A 1 109 ? 7.577 -7.059 4.944 1.00 92.94 109 GLU A O 1
ATOM 784 N N . LEU A 1 110 ? 6.865 -5.095 4.141 1.00 91.81 110 LEU A N 1
ATOM 785 C CA . LEU A 1 110 ? 8.092 -4.341 4.379 1.00 91.81 110 LEU A CA 1
ATOM 786 C C . LEU A 1 110 ? 8.079 -3.717 5.780 1.00 91.81 110 LEU A C 1
ATOM 788 O O . LEU A 1 110 ? 7.020 -3.293 6.252 1.00 91.81 110 LEU A O 1
ATOM 792 N N . PRO A 1 111 ? 9.243 -3.599 6.444 1.00 88.94 111 PRO A N 1
ATOM 793 C CA . PRO A 1 111 ? 9.314 -2.898 7.717 1.00 88.94 111 PRO A CA 1
ATOM 794 C C . PRO A 1 111 ? 8.947 -1.414 7.524 1.00 88.94 111 PRO A C 1
ATOM 796 O O . PRO A 1 111 ? 9.310 -0.822 6.505 1.00 88.94 111 PRO A O 1
ATOM 799 N N . PRO A 1 112 ? 8.300 -0.762 8.510 1.00 82.06 112 PRO A N 1
ATOM 800 C CA . PRO A 1 112 ? 7.903 0.643 8.388 1.00 82.06 112 PRO A CA 1
ATOM 801 C C . PRO A 1 112 ? 9.057 1.602 8.070 1.00 82.06 112 PRO A C 1
ATOM 803 O O . PRO A 1 112 ? 8.842 2.615 7.416 1.00 82.06 112 PRO A O 1
ATOM 806 N N . SER A 1 113 ? 10.282 1.278 8.496 1.00 85.12 113 SER A N 1
ATOM 807 C CA . SER A 1 113 ? 11.490 2.065 8.215 1.00 85.12 113 SER A CA 1
ATOM 808 C C . SER A 1 113 ? 11.946 2.027 6.754 1.00 85.12 113 SER A C 1
ATOM 810 O O . SER A 1 113 ? 12.762 2.856 6.373 1.00 85.12 113 SER A O 1
ATOM 812 N N . TRP A 1 114 ? 11.453 1.083 5.949 1.00 91.62 114 TRP A N 1
ATOM 813 C CA . TRP A 1 114 ? 11.746 0.984 4.513 1.00 91.62 114 TRP A CA 1
ATOM 814 C C . TRP A 1 114 ? 10.716 1.702 3.648 1.00 91.62 114 TRP A C 1
ATOM 816 O O . TRP A 1 114 ? 10.902 1.823 2.437 1.00 91.62 114 TRP A O 1
ATOM 826 N N . LEU A 1 115 ? 9.605 2.131 4.246 1.00 87.00 115 LEU A N 1
ATOM 827 C CA . LEU A 1 115 ? 8.571 2.844 3.528 1.00 87.00 115 LEU A CA 1
ATOM 828 C C . LEU A 1 115 ? 8.954 4.316 3.439 1.00 87.00 115 LEU A C 1
ATOM 830 O O . LEU A 1 115 ? 9.108 4.989 4.459 1.00 87.00 115 LEU A O 1
ATOM 834 N N . ALA A 1 116 ? 9.020 4.810 2.206 1.00 81.38 116 ALA A N 1
ATOM 835 C CA . ALA A 1 116 ? 9.217 6.209 1.904 1.00 81.38 116 ALA A CA 1
ATOM 836 C C . ALA A 1 116 ? 8.231 7.040 2.710 1.00 81.38 116 ALA A C 1
ATOM 838 O O . ALA A 1 116 ? 7.003 6.868 2.628 1.00 81.38 116 ALA A O 1
ATOM 839 N N . ARG A 1 117 ? 8.796 7.981 3.460 1.00 62.50 117 ARG A N 1
ATOM 840 C CA . ARG A 1 117 ? 8.021 9.067 4.037 1.00 62.50 117 ARG A CA 1
ATOM 841 C C . ARG A 1 117 ? 7.375 9.828 2.872 1.00 62.50 117 ARG A C 1
ATOM 843 O O . ARG A 1 117 ? 8.019 10.009 1.837 1.00 62.50 117 ARG A O 1
ATOM 850 N N . PRO A 1 118 ? 6.104 10.248 2.991 1.00 52.44 118 PRO A N 1
ATOM 851 C CA . PRO A 1 118 ? 5.532 11.157 2.007 1.00 52.44 118 PRO A CA 1
ATOM 852 C C . PRO A 1 118 ? 6.481 12.352 1.859 1.00 52.44 118 PRO A C 1
ATOM 854 O O . PRO A 1 118 ? 7.047 12.806 2.854 1.00 52.44 118 PRO A O 1
ATOM 857 N N . ALA A 1 119 ? 6.675 12.824 0.625 1.00 47.19 119 ALA A N 1
ATOM 858 C CA . ALA A 1 119 ? 7.674 13.834 0.249 1.00 47.19 119 ALA A CA 1
ATOM 859 C C . ALA A 1 119 ? 7.551 15.185 0.999 1.00 47.19 119 ALA A C 1
ATOM 861 O O . ALA A 1 119 ? 8.330 16.099 0.772 1.00 47.19 119 ALA A O 1
ATOM 862 N N . THR A 1 120 ? 6.592 15.316 1.914 1.00 43.72 120 THR A N 1
ATOM 863 C CA . THR A 1 120 ? 6.331 16.474 2.772 1.00 43.72 120 THR A CA 1
ATOM 864 C C . THR A 1 120 ? 7.045 16.423 4.131 1.00 43.72 120 THR A C 1
ATOM 866 O O . THR A 1 120 ? 6.678 17.172 5.034 1.00 43.72 120 THR A O 1
ATOM 869 N N . MET A 1 121 ? 8.044 15.551 4.320 1.00 41.03 121 MET A N 1
ATOM 870 C CA . MET A 1 121 ? 8.759 15.408 5.601 1.00 41.03 121 MET A CA 1
ATOM 871 C C . MET A 1 121 ? 10.269 15.689 5.557 1.00 41.03 121 MET A C 1
ATOM 873 O O . MET A 1 121 ? 10.973 15.274 6.479 1.00 41.03 121 MET A O 1
ATOM 877 N N . ASP A 1 122 ? 10.743 16.436 4.561 1.00 38.44 122 ASP A N 1
ATOM 878 C CA . ASP A 1 122 ? 11.963 17.237 4.722 1.00 38.44 122 ASP A CA 1
ATOM 879 C C . ASP A 1 122 ? 11.620 18.519 5.513 1.00 38.44 122 ASP A C 1
ATOM 881 O O . ASP A 1 122 ? 10.530 19.077 5.378 1.00 38.44 122 ASP A O 1
ATOM 885 N N . GLU A 1 123 ? 12.514 18.945 6.407 1.00 34.72 123 GLU A N 1
ATOM 886 C CA . GLU A 1 123 ? 12.303 20.039 7.369 1.00 34.72 123 GLU A CA 1
ATOM 887 C C . GLU A 1 123 ? 11.870 21.393 6.751 1.00 34.72 123 GLU A C 1
ATOM 889 O O . GLU A 1 123 ? 12.132 21.692 5.584 1.00 34.72 123 GLU A O 1
ATOM 894 N N . PRO A 1 124 ? 11.175 22.242 7.537 1.00 39.41 124 PRO A N 1
ATOM 895 C CA . PRO A 1 124 ? 10.183 23.173 7.028 1.00 39.41 124 PRO A CA 1
ATOM 896 C C . PRO A 1 124 ? 10.811 24.462 6.498 1.00 39.41 124 PRO A C 1
ATOM 898 O O . PRO A 1 124 ? 11.291 25.306 7.252 1.00 39.41 124 PRO A O 1
ATOM 901 N N . SER A 1 125 ? 10.656 24.691 5.198 1.00 36.94 125 SER A N 1
ATOM 902 C CA . SER A 1 125 ? 10.605 26.044 4.641 1.00 36.94 125 SER A CA 1
ATOM 903 C C . SER A 1 125 ? 9.209 26.288 4.066 1.00 36.94 125 SER A C 1
ATOM 905 O O . SER A 1 125 ? 8.955 26.136 2.880 1.00 36.94 125 SER A O 1
ATOM 907 N N . GLY A 1 126 ? 8.278 26.653 4.952 1.00 36.44 126 GLY A N 1
ATOM 908 C CA . GLY A 1 126 ? 6.916 27.047 4.584 1.00 36.44 126 GLY A CA 1
ATOM 909 C C . GLY A 1 126 ? 5.908 25.905 4.687 1.00 36.44 126 GLY A C 1
ATOM 910 O O . GLY A 1 126 ? 6.064 24.846 4.092 1.00 36.44 126 GLY A O 1
ATOM 911 N N . GLN A 1 127 ? 4.865 26.136 5.482 1.00 42.62 127 GLN A N 1
ATOM 912 C CA . GLN A 1 127 ? 3.713 25.255 5.659 1.00 42.62 127 GLN A CA 1
ATOM 913 C C . GLN A 1 127 ? 3.147 24.846 4.292 1.00 42.62 127 GLN A C 1
ATOM 915 O O . GLN A 1 127 ? 2.465 25.632 3.642 1.00 42.62 127 GLN A O 1
ATOM 920 N N . THR A 1 128 ? 3.433 23.625 3.845 1.00 42.72 128 THR A N 1
ATOM 921 C CA . THR A 1 128 ? 2.682 23.027 2.741 1.00 42.72 128 THR A CA 1
ATOM 922 C C . THR A 1 128 ? 1.420 22.441 3.355 1.00 42.72 128 THR A C 1
ATOM 924 O O . THR A 1 128 ? 1.468 21.476 4.119 1.00 42.72 128 THR A O 1
ATOM 927 N N . GLU A 1 129 ? 0.302 23.107 3.094 1.00 58.66 129 GLU A N 1
ATOM 928 C CA . GLU A 1 129 ? -1.035 22.798 3.593 1.00 58.66 129 GLU A CA 1
ATOM 929 C C . GLU A 1 129 ? -1.580 21.530 2.895 1.00 58.66 129 GLU A C 1
ATOM 931 O O . GLU A 1 129 ? -2.537 21.592 2.135 1.00 58.66 129 GLU A O 1
ATOM 936 N N . TRP A 1 130 ? -0.966 20.360 3.145 1.00 59.31 130 TRP A N 1
ATOM 937 C CA . TRP A 1 130 ? -1.418 19.025 2.674 1.00 59.31 130 TRP A CA 1
ATOM 938 C C . TRP A 1 130 ? -2.831 18.657 3.161 1.00 59.31 130 TRP A C 1
ATOM 940 O O . TRP A 1 130 ? -3.420 17.643 2.795 1.00 59.31 130 TRP A O 1
ATOM 950 N N . LEU A 1 131 ? -3.360 19.470 4.069 1.00 65.31 131 LEU A N 1
ATOM 951 C CA . LEU A 1 131 ? -4.696 19.370 4.598 1.00 65.31 131 LEU A CA 1
ATOM 952 C C . LEU A 1 131 ? -5.286 20.770 4.630 1.00 65.31 131 LEU A C 1
ATOM 954 O O . LEU A 1 131 ? -4.947 21.551 5.516 1.00 65.31 131 LEU A O 1
ATOM 958 N N . SER A 1 132 ? -6.188 21.058 3.692 1.00 70.06 132 SER A N 1
ATOM 959 C CA . SER A 1 132 ? -6.855 22.361 3.639 1.00 70.06 132 SER A CA 1
ATOM 960 C C . SER A 1 132 ? -7.474 22.731 4.990 1.00 70.06 132 SER A C 1
ATOM 962 O O . SER A 1 132 ? -8.054 21.877 5.666 1.00 70.06 132 SER A O 1
ATOM 964 N N . ASP A 1 133 ? -7.456 24.011 5.359 1.00 71.94 133 ASP A N 1
ATOM 965 C CA . ASP A 1 133 ? -8.091 24.520 6.582 1.00 71.94 133 ASP A CA 1
ATOM 966 C C . ASP A 1 133 ? -9.548 24.053 6.748 1.00 71.94 133 ASP A C 1
ATOM 968 O O . ASP A 1 133 ? -10.021 23.751 7.854 1.00 71.94 133 ASP A O 1
ATOM 972 N N . ARG A 1 134 ? -10.273 23.926 5.629 1.00 72.50 134 ARG A N 1
ATOM 973 C CA . ARG A 1 134 ? -11.635 23.380 5.597 1.00 72.50 134 ARG A CA 1
ATOM 974 C C . ARG A 1 134 ? -11.657 21.903 5.996 1.00 72.50 134 ARG A C 1
ATOM 976 O O . ARG A 1 134 ? -12.467 21.524 6.849 1.00 72.50 134 ARG A O 1
ATOM 983 N N . ALA A 1 135 ? -10.802 21.075 5.394 1.00 73.94 135 ALA A N 1
ATOM 984 C CA . ALA A 1 135 ? -10.693 19.654 5.713 1.00 73.94 135 ALA A CA 1
ATOM 985 C C . ALA A 1 135 ? -10.211 19.442 7.157 1.00 73.94 135 ALA A C 1
ATOM 987 O O . ALA A 1 135 ? -10.817 18.669 7.905 1.00 73.94 135 ALA A O 1
ATOM 988 N N . ALA A 1 136 ? -9.214 20.212 7.602 1.00 81.12 136 ALA A N 1
ATOM 989 C CA . ALA A 1 136 ? -8.730 20.227 8.978 1.00 81.12 136 ALA A CA 1
ATOM 990 C C . ALA A 1 136 ? -9.850 20.578 9.972 1.00 81.12 136 ALA A C 1
ATOM 992 O O . ALA A 1 136 ? -10.035 19.896 10.986 1.00 81.12 136 ALA A O 1
ATOM 993 N N . GLY A 1 137 ? -10.652 21.604 9.674 1.00 84.38 137 GLY A N 1
ATOM 994 C CA . GLY A 1 137 ? -11.824 21.975 10.466 1.00 84.38 137 GLY A CA 1
ATOM 995 C C . GLY A 1 137 ? -12.875 20.862 10.535 1.00 84.38 137 GLY A C 1
ATOM 996 O O . GLY A 1 137 ? -13.378 20.541 11.617 1.00 84.38 137 GLY A O 1
ATOM 997 N N . ALA A 1 138 ? -13.181 20.228 9.401 1.00 83.75 138 ALA A N 1
ATOM 998 C CA . ALA A 1 138 ? -14.139 19.127 9.331 1.00 83.75 138 ALA A CA 1
ATOM 999 C C . ALA A 1 138 ? -13.678 17.895 10.131 1.00 83.75 138 ALA A C 1
ATOM 1001 O O . ALA A 1 138 ? -14.462 17.325 10.896 1.00 83.75 138 ALA A O 1
ATOM 1002 N N . LEU A 1 139 ? -12.405 17.510 10.010 1.00 88.75 139 LEU A N 1
ATOM 1003 C CA . LEU A 1 139 ? -11.809 16.399 10.755 1.00 88.75 139 LEU A CA 1
ATOM 1004 C C . LEU A 1 139 ? -11.796 16.670 12.259 1.00 88.75 139 LEU A C 1
ATOM 1006 O O . LEU A 1 139 ? -12.209 15.812 13.041 1.00 88.75 139 LEU A O 1
ATOM 1010 N N . ARG A 1 140 ? -11.429 17.888 12.673 1.00 93.31 140 ARG A N 1
ATOM 1011 C CA . ARG A 1 140 ? -11.466 18.306 14.082 1.00 93.31 140 ARG A CA 1
ATOM 1012 C C . ARG A 1 140 ? -12.870 18.179 14.672 1.00 93.31 140 ARG A C 1
ATOM 1014 O O . ARG A 1 140 ? -13.032 17.696 15.791 1.00 93.31 140 ARG A O 1
ATOM 1021 N N . ASN A 1 141 ? -13.899 18.552 13.914 1.00 92.94 141 ASN A N 1
ATOM 1022 C CA . ASN A 1 141 ? -15.288 18.396 14.345 1.00 92.94 141 ASN A CA 1
ATOM 1023 C C . ASN A 1 141 ? -15.694 16.923 14.501 1.00 92.94 141 ASN A C 1
ATOM 1025 O O . ASN A 1 141 ? -16.418 16.592 15.439 1.00 92.94 141 ASN A O 1
ATOM 1029 N N . ARG A 1 142 ? -15.224 16.026 13.626 1.00 91.94 142 ARG A N 1
ATOM 1030 C CA . ARG A 1 142 ? -15.469 14.579 13.756 1.00 91.94 142 ARG A CA 1
ATOM 1031 C C . ARG A 1 142 ? -14.762 13.986 14.974 1.00 91.94 142 ARG A C 1
ATOM 1033 O O . ARG A 1 142 ? -15.387 13.243 15.725 1.00 91.94 142 ARG A O 1
ATOM 1040 N N . LEU A 1 143 ? -13.513 14.376 15.219 1.00 95.25 143 LEU A N 1
ATOM 1041 C CA . LEU A 1 143 ? -12.757 13.960 16.404 1.00 95.25 143 LEU A CA 1
ATOM 1042 C C . LEU A 1 143 ? -13.432 14.419 17.707 1.00 95.25 143 LEU A C 1
ATOM 1044 O O . LEU A 1 143 ? -13.571 13.626 18.632 1.00 95.25 143 LEU A O 1
ATOM 1048 N N . ARG A 1 144 ? -13.965 15.647 17.758 1.00 96.44 144 ARG A N 1
ATOM 1049 C CA . ARG A 1 144 ? -14.761 16.122 18.909 1.00 96.44 144 ARG A CA 1
ATOM 1050 C C . ARG A 1 144 ? -16.017 15.280 19.161 1.00 96.44 144 ARG A C 1
ATOM 1052 O O . ARG A 1 144 ? -16.408 15.081 20.309 1.00 96.44 144 ARG A O 1
ATOM 1059 N N . ARG A 1 145 ? -16.665 14.770 18.107 1.00 94.06 145 ARG A N 1
ATOM 1060 C CA . ARG A 1 145 ? -17.808 13.849 18.260 1.00 94.06 145 ARG A CA 1
ATOM 1061 C C . ARG A 1 145 ? -17.364 12.502 18.825 1.00 94.06 145 ARG A C 1
ATOM 1063 O O . ARG A 1 145 ? -18.024 12.006 19.730 1.00 94.06 145 ARG A O 1
ATOM 1070 N N . LEU A 1 146 ? -16.245 11.957 18.345 1.00 96.19 146 LEU A N 1
ATOM 1071 C CA . LEU A 1 146 ? -15.642 10.728 18.877 1.00 96.19 146 LEU A CA 1
ATOM 1072 C C . LEU A 1 146 ? -15.299 10.859 20.367 1.00 96.19 146 LEU A C 1
ATOM 1074 O O . LEU A 1 146 ? -15.600 9.960 21.145 1.00 96.19 146 LEU A O 1
ATOM 1078 N N . GLU A 1 147 ? -14.759 12.002 20.789 1.00 96.44 147 GLU A N 1
ATOM 1079 C CA . GLU A 1 147 ? -14.522 12.303 22.207 1.00 96.44 147 GLU A CA 1
ATOM 1080 C C . GLU A 1 147 ? -15.832 12.296 23.020 1.00 96.44 147 GLU A C 1
ATOM 1082 O O . GLU A 1 147 ? -15.905 11.747 24.121 1.00 96.44 147 GLU A O 1
ATOM 1087 N N . GLY A 1 148 ? -16.905 12.868 22.464 1.00 96.69 148 GLY A N 1
ATOM 1088 C CA . GLY A 1 148 ? -18.244 12.795 23.049 1.00 96.69 148 GLY A CA 1
ATOM 1089 C C . GLY A 1 148 ? -18.772 11.361 23.159 1.00 96.69 148 GLY A C 1
ATOM 1090 O O . GLY A 1 148 ? -19.346 11.001 24.188 1.00 96.69 148 GLY A O 1
ATOM 1091 N N . GLN A 1 149 ? -18.543 10.531 22.138 1.00 95.06 149 GLN A N 1
ATOM 1092 C CA . GLN A 1 149 ? -18.929 9.120 22.148 1.00 95.06 149 GLN A CA 1
ATOM 1093 C C . GLN A 1 149 ? -18.139 8.311 23.178 1.00 95.06 149 GLN A C 1
ATOM 1095 O O . GLN A 1 149 ? -18.752 7.513 23.883 1.00 95.06 149 GLN A O 1
ATOM 1100 N N . ALA A 1 150 ? -16.834 8.565 23.325 1.00 97.38 150 ALA A N 1
ATOM 1101 C CA . ALA A 1 150 ? -15.990 7.935 24.340 1.00 97.38 150 ALA A CA 1
ATOM 1102 C C . ALA A 1 150 ? -16.479 8.257 25.759 1.00 97.38 150 ALA A C 1
ATOM 1104 O O . ALA A 1 150 ? -16.630 7.358 26.584 1.00 97.38 150 ALA A O 1
ATOM 1105 N N . ARG A 1 151 ? -16.830 9.522 26.024 1.00 97.31 151 ARG A N 1
ATOM 1106 C CA . ARG A 1 151 ? -17.468 9.917 27.292 1.00 97.31 151 ARG A CA 1
ATOM 1107 C C . ARG A 1 151 ? -18.840 9.268 27.490 1.00 97.31 151 ARG A C 1
ATOM 1109 O O . ARG A 1 151 ? -19.226 8.996 28.621 1.00 97.31 151 ARG A O 1
ATOM 1116 N N . GLY A 1 152 ? -19.594 9.055 26.413 1.00 96.44 152 GLY A N 1
ATOM 1117 C CA . GLY A 1 152 ? -20.855 8.311 26.455 1.00 96.44 152 GLY A CA 1
ATOM 1118 C C . GLY A 1 152 ? -20.647 6.845 26.829 1.00 96.44 152 GLY A C 1
ATOM 1119 O O . GLY A 1 152 ? -21.356 6.333 27.684 1.00 96.44 152 GLY A O 1
ATOM 1120 N N . LEU A 1 153 ? -19.632 6.198 26.253 1.00 96.69 153 LEU A N 1
ATOM 1121 C CA . LEU A 1 153 ? -19.278 4.814 26.560 1.00 96.69 153 LEU A CA 1
ATOM 1122 C C . LEU A 1 153 ? -18.852 4.644 28.025 1.00 96.69 153 LEU A C 1
ATOM 1124 O O . LEU A 1 153 ? -19.278 3.696 28.672 1.00 96.69 153 LEU A O 1
ATOM 1128 N N . GLN A 1 154 ? -18.068 5.585 28.560 1.00 97.56 154 GLN A N 1
ATOM 1129 C CA . GLN A 1 154 ? -17.720 5.610 29.986 1.00 97.56 154 GLN A CA 1
ATOM 1130 C C . GLN A 1 154 ? -18.974 5.685 30.870 1.00 97.56 154 GLN A C 1
ATOM 1132 O O . GLN A 1 154 ? -19.122 4.873 31.775 1.00 97.56 154 GLN A O 1
ATOM 1137 N N . ARG A 1 155 ? -19.928 6.570 30.544 1.00 97.81 155 ARG A N 1
ATOM 1138 C CA . ARG A 1 155 ? -21.210 6.657 31.265 1.00 97.81 155 ARG A CA 1
ATOM 1139 C C . ARG A 1 155 ? -22.018 5.362 31.214 1.00 97.81 155 ARG A C 1
ATOM 1141 O O . ARG A 1 155 ? -22.518 4.939 32.245 1.00 97.81 155 ARG A O 1
ATOM 1148 N N . LEU A 1 156 ? -22.096 4.700 30.056 1.00 97.38 156 LEU A N 1
ATOM 1149 C CA . LEU A 1 156 ? -22.778 3.403 29.935 1.00 97.38 156 LEU A CA 1
ATOM 1150 C C . LEU A 1 156 ? -22.161 2.339 30.859 1.00 97.38 156 LEU A C 1
ATOM 1152 O O . LEU A 1 156 ? -22.885 1.517 31.417 1.00 97.38 156 LEU A O 1
ATOM 1156 N N . LEU A 1 157 ? -20.837 2.359 31.044 1.00 96.62 157 LEU A N 1
ATOM 1157 C CA . LEU A 1 157 ? -20.153 1.461 31.978 1.00 96.62 157 LEU A CA 1
ATOM 1158 C C . LEU A 1 157 ? -20.480 1.801 33.437 1.00 96.62 157 LEU A C 1
ATOM 1160 O O . LEU A 1 157 ? -20.793 0.895 34.213 1.00 96.62 157 LEU A O 1
ATOM 1164 N N . ASP A 1 158 ? -20.443 3.087 33.793 1.00 97.44 158 ASP A N 1
ATOM 1165 C CA . ASP A 1 158 ? -20.750 3.569 35.145 1.00 97.44 158 ASP A CA 1
ATOM 1166 C C . ASP A 1 158 ? -22.207 3.265 35.536 1.00 97.44 158 ASP A C 1
ATOM 1168 O O . ASP A 1 158 ? -22.487 2.829 36.654 1.00 97.44 158 ASP A O 1
ATOM 1172 N N . GLU A 1 159 ? -23.130 3.425 34.587 1.00 96.88 159 GLU A N 1
ATOM 1173 C CA . GLU A 1 159 ? -24.567 3.173 34.740 1.00 96.88 159 GLU A CA 1
ATOM 1174 C C . GLU A 1 159 ? -24.940 1.685 34.632 1.00 96.88 159 GLU A C 1
ATOM 1176 O O . GLU A 1 159 ? -26.105 1.332 34.810 1.00 96.88 159 GLU A O 1
ATOM 1181 N N . ARG A 1 160 ? -23.966 0.797 34.376 1.00 95.81 160 ARG A N 1
ATOM 1182 C CA . ARG A 1 160 ? -24.176 -0.651 34.185 1.00 95.81 160 ARG A CA 1
ATOM 1183 C C . ARG A 1 160 ? -25.203 -0.953 33.082 1.00 95.81 160 ARG A C 1
ATOM 1185 O O . ARG A 1 160 ? -26.047 -1.837 33.241 1.00 95.81 160 ARG A O 1
ATOM 1192 N N . ALA A 1 161 ? -25.123 -0.217 31.973 1.00 96.88 161 ALA A N 1
ATOM 1193 C CA . ALA A 1 161 ? -25.977 -0.406 30.806 1.00 96.88 161 ALA A CA 1
ATOM 1194 C C . ALA A 1 161 ? -25.834 -1.812 30.197 1.00 96.88 161 ALA A C 1
ATOM 1196 O O . ALA A 1 161 ? -24.916 -2.573 30.520 1.00 96.88 161 ALA A O 1
ATOM 1197 N N . SER A 1 162 ? -26.758 -2.159 29.297 1.00 96.75 162 SER A N 1
ATOM 1198 C CA . SER A 1 162 ? -26.758 -3.471 28.656 1.00 96.75 162 SER A CA 1
ATOM 1199 C C . SER A 1 162 ? -25.502 -3.688 27.802 1.00 96.75 162 SER A C 1
ATOM 1201 O O . SER A 1 162 ? -24.913 -2.746 27.260 1.00 96.75 162 SER A O 1
ATOM 1203 N N . LEU A 1 163 ? -25.096 -4.955 27.657 1.00 96.56 163 LEU A N 1
ATOM 1204 C CA . LEU A 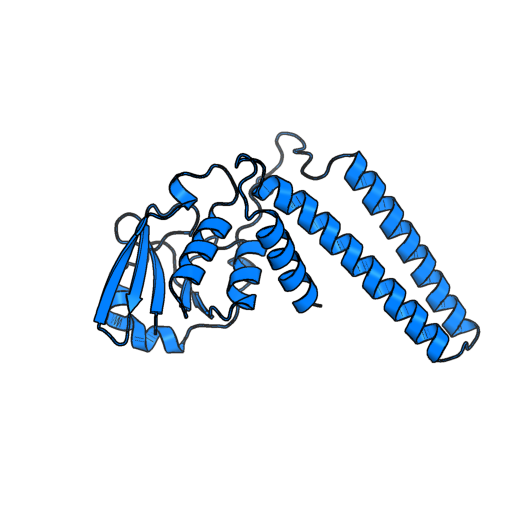1 163 ? -23.988 -5.321 26.773 1.00 96.56 163 LEU A CA 1
ATOM 1205 C C . LEU A 1 163 ? -24.257 -4.862 25.332 1.00 96.56 163 LEU A C 1
ATOM 1207 O O . LEU A 1 163 ? -23.344 -4.367 24.676 1.00 96.56 163 LEU A O 1
ATOM 1211 N N . ASP A 1 164 ? -25.501 -4.973 24.868 1.00 97.12 164 ASP A N 1
ATOM 1212 C CA . ASP A 1 164 ? -25.892 -4.582 23.513 1.00 97.12 164 ASP A CA 1
ATOM 1213 C C . ASP A 1 164 ? -25.706 -3.075 23.279 1.00 97.12 164 ASP A C 1
ATOM 1215 O O . ASP A 1 164 ? -25.183 -2.680 22.233 1.00 97.12 164 ASP A O 1
ATOM 1219 N N . ASP A 1 165 ? -26.033 -2.228 24.262 1.00 95.94 165 ASP A N 1
ATOM 1220 C CA . ASP A 1 165 ? -25.822 -0.774 24.176 1.00 95.94 165 ASP A CA 1
ATOM 1221 C C . ASP A 1 165 ? -24.330 -0.422 24.113 1.00 95.94 165 ASP A C 1
ATOM 1223 O O . ASP A 1 165 ? -23.900 0.397 23.294 1.00 95.94 165 ASP A O 1
ATOM 1227 N N . ILE A 1 166 ? -23.519 -1.081 24.946 1.00 96.56 166 ILE A N 1
ATOM 1228 C CA . ILE A 1 166 ? -22.063 -0.900 24.983 1.00 96.56 166 ILE A CA 1
ATOM 1229 C C . ILE A 1 166 ? -21.440 -1.323 23.646 1.00 96.56 166 ILE A C 1
ATOM 1231 O O . ILE A 1 166 ? -20.648 -0.573 23.069 1.00 96.56 166 ILE A O 1
ATOM 1235 N N . LEU A 1 167 ? -21.807 -2.500 23.127 1.00 96.25 167 LEU A N 1
ATOM 1236 C CA . LEU A 1 167 ? -21.297 -3.011 21.853 1.00 96.25 167 LEU A CA 1
ATOM 1237 C C . LEU A 1 167 ? -21.731 -2.134 20.676 1.00 96.25 167 LEU A C 1
ATOM 1239 O O . LEU A 1 167 ? -20.923 -1.861 19.786 1.00 96.25 167 LEU A O 1
ATOM 1243 N N . THR A 1 168 ? -22.9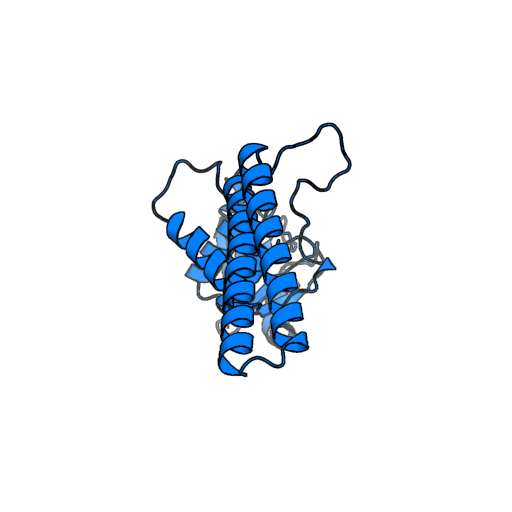69 -1.639 20.691 1.00 95.38 168 THR A N 1
ATOM 1244 C CA . THR A 1 168 ? -23.485 -0.720 19.669 1.00 95.38 168 THR A CA 1
ATOM 1245 C C . THR A 1 168 ? -22.696 0.587 19.660 1.00 95.38 168 THR A C 1
ATOM 1247 O O . THR A 1 168 ? -22.238 1.033 18.603 1.00 95.38 168 THR A O 1
ATOM 1250 N N . GLN A 1 169 ? -22.465 1.180 20.833 1.00 94.12 169 GLN A N 1
ATOM 1251 C CA . GLN A 1 169 ? -21.699 2.418 20.954 1.00 94.12 169 GLN A CA 1
ATOM 1252 C C . GLN A 1 169 ? -20.234 2.227 20.536 1.00 94.12 169 GLN A C 1
ATOM 1254 O O . GLN A 1 169 ? -19.678 3.064 19.820 1.00 94.12 169 GLN A O 1
ATOM 1259 N N . LEU A 1 170 ? -19.615 1.108 20.920 1.00 95.12 170 LEU A N 1
ATOM 1260 C CA . LEU A 1 170 ? -18.250 0.770 20.522 1.00 95.12 170 LEU A CA 1
ATOM 1261 C C . LEU A 1 170 ? -18.130 0.580 19.000 1.00 95.12 170 LEU A C 1
ATOM 1263 O O . LEU A 1 170 ? -17.206 1.109 18.376 1.00 95.12 170 LEU A O 1
ATOM 1267 N N . ALA A 1 171 ? -19.084 -0.120 18.379 1.00 90.56 171 ALA A N 1
ATOM 1268 C CA . ALA A 1 171 ? -19.128 -0.301 16.930 1.00 90.56 171 ALA A CA 1
ATOM 1269 C C . ALA A 1 171 ? -19.292 1.038 16.191 1.00 90.56 171 ALA A C 1
ATOM 1271 O O . ALA A 1 171 ? -18.605 1.276 15.192 1.00 90.56 171 ALA A O 1
ATOM 1272 N N . ALA A 1 172 ? -20.138 1.937 16.707 1.00 90.19 172 ALA A N 1
ATOM 1273 C CA . ALA A 1 172 ? -20.315 3.280 16.163 1.00 90.19 172 ALA A CA 1
ATOM 1274 C C . ALA A 1 172 ? -19.026 4.115 16.253 1.00 90.19 172 ALA A C 1
ATOM 1276 O O . ALA A 1 172 ? -18.658 4.781 15.283 1.00 90.19 172 ALA A O 1
ATOM 1277 N N . MET A 1 173 ? -18.307 4.043 17.379 1.00 94.31 173 MET A N 1
ATOM 1278 C CA . MET A 1 173 ? -17.011 4.710 17.548 1.00 94.31 173 MET A CA 1
ATOM 1279 C C . MET A 1 173 ? -15.971 4.188 16.555 1.00 94.31 173 MET A C 1
ATOM 1281 O O . MET A 1 173 ? -15.296 4.983 15.902 1.00 94.31 173 MET A O 1
ATOM 1285 N N . ARG A 1 174 ? -15.875 2.864 16.380 1.00 89.88 174 ARG A N 1
ATOM 1286 C CA . ARG A 1 174 ? -14.968 2.259 15.392 1.00 89.88 174 ARG A CA 1
ATOM 1287 C C . ARG A 1 174 ? -15.285 2.735 13.974 1.00 89.88 174 ARG A C 1
ATOM 1289 O O . ARG A 1 174 ? -14.383 3.147 13.250 1.00 89.88 174 ARG A O 1
ATOM 1296 N N . ALA A 1 175 ? -16.559 2.735 13.582 1.00 86.25 175 ALA A N 1
ATOM 1297 C CA . ALA A 1 175 ? -16.976 3.206 12.262 1.00 86.25 175 ALA A CA 1
ATOM 1298 C C . ALA A 1 175 ? -16.636 4.692 12.040 1.00 86.25 175 ALA A C 1
ATOM 1300 O O . ALA A 1 175 ? -16.139 5.066 10.976 1.00 86.25 175 ALA A O 1
ATOM 1301 N N . ALA A 1 176 ? -16.852 5.535 13.052 1.00 87.38 176 ALA A N 1
ATOM 1302 C CA . ALA A 1 176 ? -16.514 6.953 12.990 1.00 87.38 176 ALA A CA 1
ATOM 1303 C C . ALA A 1 176 ? -14.995 7.192 12.908 1.00 87.38 176 ALA A C 1
ATOM 1305 O O . ALA A 1 176 ? -14.559 8.048 12.135 1.00 87.38 176 ALA A O 1
ATOM 1306 N N . LEU A 1 177 ? -14.187 6.418 13.639 1.00 89.69 177 LEU A N 1
ATOM 1307 C CA . LEU A 1 177 ? -12.727 6.481 13.557 1.00 89.69 177 LEU A CA 1
ATOM 1308 C C . LEU A 1 177 ? -12.223 6.045 12.175 1.00 89.69 177 LEU A C 1
ATOM 1310 O O . LEU A 1 177 ? -11.409 6.744 11.570 1.00 89.69 177 LEU A O 1
ATOM 1314 N N . ASN A 1 178 ? -12.778 4.963 11.624 1.00 82.50 178 ASN A N 1
ATOM 1315 C CA . ASN A 1 178 ? -12.464 4.517 10.267 1.00 82.50 178 ASN A CA 1
ATOM 1316 C C . ASN A 1 178 ? -12.800 5.599 9.234 1.00 82.50 178 ASN A C 1
ATOM 1318 O O . ASN A 1 178 ? -11.997 5.875 8.347 1.00 82.50 178 ASN A O 1
ATOM 1322 N N . ALA A 1 179 ? -13.942 6.278 9.370 1.00 82.19 179 ALA A N 1
ATOM 1323 C CA . ALA A 1 179 ? -14.313 7.379 8.483 1.00 82.19 179 ALA A CA 1
ATOM 1324 C C . ALA A 1 179 ? -13.344 8.574 8.568 1.00 82.19 179 ALA A C 1
ATOM 1326 O O . ALA A 1 179 ? -13.100 9.236 7.560 1.00 82.19 179 ALA A O 1
ATOM 1327 N N . VAL A 1 180 ? -12.780 8.859 9.748 1.00 87.12 180 VAL A N 1
ATOM 1328 C CA . VAL A 1 180 ? -11.729 9.877 9.921 1.00 87.12 180 VAL A CA 1
ATOM 1329 C C . VAL A 1 180 ? -10.450 9.458 9.199 1.00 87.12 180 VAL A C 1
ATOM 1331 O O . VAL A 1 180 ? -9.928 10.242 8.406 1.00 87.12 180 VAL A O 1
ATOM 1334 N N . GLY A 1 181 ? -9.987 8.223 9.412 1.00 81.69 181 GLY A N 1
ATOM 1335 C CA . GLY A 1 181 ? -8.801 7.686 8.741 1.00 81.69 181 GLY A CA 1
ATOM 1336 C C . GLY A 1 181 ? -8.939 7.672 7.218 1.00 81.69 181 GLY A C 1
ATOM 1337 O O . GLY A 1 181 ? -8.034 8.106 6.512 1.00 81.69 181 GLY A O 1
ATOM 1338 N N . LEU A 1 182 ? -10.111 7.287 6.705 1.00 76.94 182 LEU A N 1
ATOM 1339 C CA . LEU A 1 182 ? -10.402 7.314 5.271 1.00 76.94 182 LEU A CA 1
ATOM 1340 C C . LEU A 1 182 ? -10.417 8.726 4.684 1.00 76.94 182 LEU A C 1
ATOM 1342 O O . LEU A 1 182 ? -10.004 8.905 3.544 1.00 76.94 182 LEU A O 1
ATOM 1346 N N . THR A 1 183 ? -10.903 9.726 5.423 1.00 77.94 183 THR A N 1
ATOM 1347 C CA . THR A 1 183 ? -10.850 11.120 4.961 1.00 77.94 183 THR A CA 1
ATOM 1348 C C . THR A 1 183 ? -9.414 11.636 4.940 1.00 77.94 183 THR A C 1
ATOM 1350 O O . THR A 1 183 ? -9.017 12.205 3.937 1.00 77.94 183 THR A O 1
ATOM 1353 N N . LEU A 1 184 ? -8.609 11.369 5.972 1.00 76.44 184 LEU A N 1
ATOM 1354 C CA . LEU A 1 184 ? -7.182 11.726 5.976 1.00 76.44 184 LEU A CA 1
ATOM 1355 C C . LEU A 1 184 ? -6.414 11.069 4.824 1.00 76.44 184 LEU A C 1
ATOM 1357 O O . LEU A 1 184 ? -5.617 11.718 4.153 1.00 76.44 184 LEU A O 1
ATOM 1361 N N . LEU A 1 185 ? -6.682 9.784 4.586 1.00 72.62 185 LEU A N 1
ATOM 1362 C CA . LEU A 1 185 ? -6.106 9.055 3.469 1.00 72.62 185 LEU A CA 1
ATOM 1363 C C . LEU A 1 185 ? -6.529 9.677 2.134 1.00 72.62 185 LEU A C 1
ATOM 1365 O O 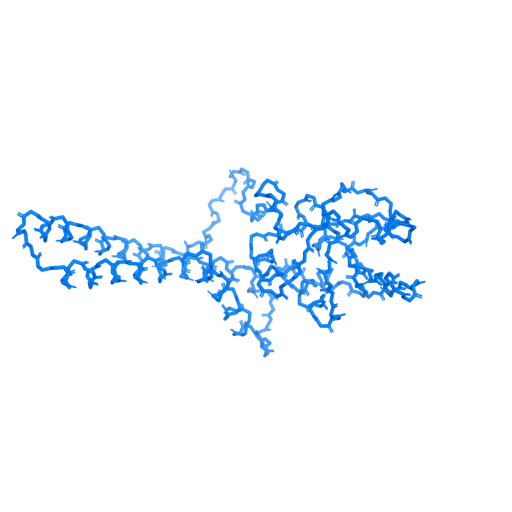. LEU A 1 185 ? -5.684 9.848 1.272 1.00 72.62 185 LEU A O 1
ATOM 1369 N N . ALA A 1 186 ? -7.801 10.041 1.967 1.00 68.31 186 ALA A N 1
ATOM 1370 C CA . ALA A 1 186 ? -8.291 10.659 0.738 1.00 68.31 186 ALA A CA 1
ATOM 1371 C C . ALA A 1 186 ? -7.648 12.027 0.453 1.00 68.31 186 ALA A C 1
ATOM 1373 O O . ALA A 1 186 ? -7.308 12.275 -0.695 1.00 68.31 186 ALA A O 1
ATOM 1374 N N . GLU A 1 187 ? -7.439 12.877 1.463 1.00 66.50 187 GLU A N 1
ATOM 1375 C CA . GLU A 1 187 ? -6.761 14.176 1.290 1.00 66.50 187 GLU A CA 1
ATOM 1376 C C . GLU A 1 187 ? -5.298 13.975 0.852 1.00 66.50 187 GLU A C 1
ATOM 1378 O O . GLU A 1 187 ? -4.855 14.553 -0.133 1.00 66.50 187 GLU A O 1
ATOM 1383 N N . ASN A 1 188 ? -4.576 13.047 1.489 1.00 63.97 188 ASN A N 1
ATOM 1384 C CA . ASN A 1 188 ? -3.186 12.744 1.127 1.00 63.97 188 ASN A CA 1
ATOM 1385 C C . ASN A 1 188 ? -3.062 11.996 -0.220 1.00 63.97 188 ASN A C 1
ATOM 1387 O O . ASN A 1 188 ? -2.097 12.156 -0.967 1.00 63.97 188 ASN A O 1
ATOM 1391 N N . LEU A 1 189 ? -4.047 11.159 -0.559 1.00 62.12 189 LEU A N 1
ATOM 1392 C CA . LEU A 1 189 ? -4.114 10.499 -1.862 1.00 62.12 189 LEU A CA 1
ATOM 1393 C C . LEU A 1 189 ? -4.484 11.469 -2.971 1.00 62.12 189 LEU A C 1
ATOM 1395 O O . LEU A 1 189 ? -3.966 11.312 -4.067 1.00 62.12 189 LEU A O 1
ATOM 1399 N N . ALA A 1 190 ? -5.342 12.456 -2.710 1.00 53.41 190 ALA A N 1
ATOM 1400 C CA . ALA A 1 190 ? -5.619 13.517 -3.664 1.00 53.41 190 ALA A CA 1
ATOM 1401 C C . ALA A 1 190 ? -4.319 14.255 -3.994 1.00 53.41 190 ALA A C 1
ATOM 1403 O O . ALA A 1 190 ? -3.998 14.387 -5.166 1.00 53.41 190 ALA A O 1
ATOM 1404 N N . ASP A 1 191 ? -3.483 14.586 -3.015 1.00 49.81 191 ASP A N 1
ATOM 1405 C CA . ASP A 1 191 ? -2.150 15.147 -3.282 1.00 49.81 191 ASP A CA 1
ATOM 1406 C C . ASP A 1 191 ? -1.232 14.177 -4.059 1.00 49.81 191 ASP A C 1
ATOM 1408 O O . ASP A 1 191 ? -0.443 14.596 -4.907 1.00 49.81 191 ASP A O 1
ATOM 1412 N N . CYS A 1 192 ? -1.375 12.862 -3.858 1.00 52.56 192 CYS A N 1
ATOM 1413 C CA . CYS A 1 192 ? -0.676 11.854 -4.663 1.00 52.56 192 CYS A CA 1
ATOM 1414 C C . CYS A 1 192 ? -1.241 11.679 -6.091 1.00 52.56 192 CYS A C 1
ATOM 1416 O O . CYS A 1 192 ? -0.502 11.206 -6.953 1.00 52.56 192 CYS A O 1
ATOM 1418 N N . LEU A 1 193 ? -2.510 12.017 -6.351 1.00 50.25 193 LEU A N 1
ATOM 1419 C CA . LEU A 1 193 ? -3.237 11.745 -7.606 1.00 50.25 193 LEU A CA 1
ATOM 1420 C C . LEU A 1 193 ? -3.525 13.010 -8.444 1.00 50.25 193 LEU A C 1
ATOM 1422 O O . LEU A 1 193 ? -3.768 12.915 -9.642 1.00 50.25 193 LEU A O 1
ATOM 1426 N N . THR A 1 194 ? -3.449 14.211 -7.868 1.00 44.72 194 THR A N 1
ATOM 1427 C CA . THR A 1 194 ? -3.892 15.493 -8.469 1.00 44.72 194 THR A CA 1
ATOM 1428 C C . THR A 1 194 ? -3.028 16.036 -9.617 1.00 44.72 194 THR A C 1
ATOM 1430 O O . THR A 1 194 ? -3.187 17.189 -10.014 1.00 44.72 194 THR A O 1
ATOM 1433 N N . THR A 1 195 ? -2.151 15.234 -10.232 1.00 40.56 195 THR A N 1
ATOM 1434 C CA . THR A 1 195 ? -1.421 15.655 -11.451 1.00 40.56 195 THR A CA 1
ATOM 1435 C C . THR A 1 195 ? -1.666 14.795 -12.686 1.00 40.56 195 THR A C 1
ATOM 1437 O O . THR A 1 195 ? -0.990 14.987 -13.696 1.00 40.56 195 THR A O 1
ATOM 1440 N N . THR A 1 196 ? -2.670 13.922 -12.668 1.00 38.31 196 THR A N 1
ATOM 1441 C CA . THR A 1 196 ? -3.242 13.356 -13.894 1.00 38.31 196 THR A CA 1
ATOM 1442 C C . THR A 1 196 ? -4.591 14.013 -14.147 1.00 38.31 196 THR A C 1
ATOM 1444 O O . THR A 1 196 ? -5.433 14.085 -13.256 1.00 38.31 196 THR A O 1
ATOM 1447 N N . ALA A 1 197 ? -4.785 14.556 -15.354 1.00 39.88 197 ALA A N 1
ATOM 1448 C CA . ALA A 1 197 ? -6.125 14.879 -15.835 1.00 39.88 197 ALA A CA 1
ATOM 1449 C C . ALA A 1 197 ? -7.018 13.662 -15.557 1.00 39.88 197 ALA A C 1
ATOM 1451 O O . ALA A 1 197 ? -6.559 12.551 -15.792 1.00 39.88 197 ALA A O 1
ATOM 1452 N N . ALA A 1 198 ? -8.209 13.873 -14.990 1.00 41.97 198 ALA A N 1
ATOM 1453 C CA . ALA A 1 198 ? -9.086 12.804 -14.515 1.00 41.97 198 ALA A CA 1
ATOM 1454 C C . ALA A 1 198 ? -9.260 11.715 -15.591 1.00 41.97 198 ALA A C 1
ATOM 1456 O O . ALA A 1 198 ? -10.008 11.895 -16.553 1.00 41.97 198 ALA A O 1
ATOM 1457 N N . GLU A 1 199 ? -8.531 10.612 -15.432 1.00 49.47 199 GLU A N 1
ATOM 1458 C CA . GLU A 1 199 ? -8.592 9.437 -16.294 1.00 49.47 199 GLU A CA 1
ATOM 1459 C C . GLU A 1 199 ? -9.586 8.442 -15.669 1.00 49.47 199 GLU A C 1
ATOM 1461 O O . GLU A 1 199 ? -9.728 8.379 -14.440 1.00 49.47 199 GLU A O 1
ATOM 1466 N N . PRO A 1 200 ? -10.295 7.641 -16.479 1.00 41.44 200 PRO A N 1
ATOM 1467 C CA . PRO A 1 200 ? -11.139 6.572 -15.960 1.00 41.44 200 PRO A CA 1
ATOM 1468 C C . PRO A 1 200 ? -10.276 5.550 -15.190 1.00 41.44 200 PRO A C 1
ATOM 1470 O O . PRO A 1 200 ? -9.514 4.800 -15.791 1.00 41.44 200 PRO A O 1
ATOM 1473 N N . GLY A 1 201 ? -10.381 5.540 -13.854 1.00 54.84 201 GLY A N 1
ATOM 1474 C CA . GLY A 1 201 ? -9.635 4.630 -12.966 1.00 54.84 201 GLY A CA 1
ATOM 1475 C C . GLY A 1 201 ? -9.256 5.211 -11.594 1.00 54.84 201 GLY A C 1
ATOM 1476 O O . GLY A 1 201 ? -8.964 4.457 -10.666 1.00 54.84 201 GLY A O 1
ATOM 1477 N N . ASP A 1 202 ? -9.315 6.534 -11.410 1.00 55.56 202 ASP A N 1
ATOM 1478 C CA . ASP A 1 202 ? -8.980 7.168 -10.120 1.00 55.56 202 ASP A CA 1
ATOM 1479 C C . ASP A 1 202 ? -9.952 6.801 -8.981 1.00 55.56 202 ASP A C 1
ATOM 1481 O O . ASP A 1 202 ? -9.543 6.667 -7.821 1.00 55.56 202 ASP A O 1
ATOM 1485 N N . ASP A 1 203 ? -11.218 6.531 -9.304 1.00 57.78 203 ASP A N 1
ATOM 1486 C CA . ASP A 1 203 ? -12.195 6.017 -8.337 1.00 57.78 203 ASP A CA 1
ATOM 1487 C C . ASP A 1 203 ? -11.836 4.603 -7.855 1.00 57.78 203 ASP A C 1
ATOM 1489 O O . ASP A 1 203 ? -11.960 4.295 -6.663 1.00 57.78 203 ASP A O 1
ATOM 1493 N N . ASP A 1 204 ? -11.318 3.754 -8.746 1.00 59.31 204 ASP A N 1
ATOM 1494 C CA . ASP A 1 204 ? -10.890 2.397 -8.404 1.00 59.31 204 ASP A CA 1
ATOM 1495 C C . ASP A 1 204 ? -9.637 2.404 -7.523 1.00 59.31 204 ASP A C 1
ATOM 1497 O O . ASP A 1 204 ? -9.533 1.596 -6.592 1.00 59.31 204 ASP A O 1
ATOM 1501 N N . ARG A 1 205 ? -8.731 3.367 -7.738 1.00 56.66 205 ARG A N 1
ATOM 1502 C CA . ARG A 1 205 ? -7.545 3.615 -6.899 1.00 56.66 205 ARG A CA 1
ATOM 1503 C C . ARG A 1 205 ? -7.917 4.039 -5.491 1.00 56.66 205 ARG A C 1
ATOM 1505 O O . ARG A 1 205 ? -7.444 3.453 -4.511 1.00 56.66 205 ARG A O 1
ATOM 1512 N N . LEU A 1 206 ? -8.807 5.022 -5.374 1.00 62.00 206 LEU A N 1
ATOM 1513 C CA . LEU A 1 206 ? -9.314 5.465 -4.081 1.00 62.00 206 LEU A CA 1
ATOM 1514 C C . LEU A 1 206 ? -10.063 4.327 -3.375 1.00 62.00 206 LEU A C 1
ATOM 1516 O O . LEU A 1 206 ? -9.918 4.142 -2.163 1.00 62.00 206 LEU A O 1
ATOM 1520 N N . ALA A 1 207 ? -10.820 3.518 -4.120 1.00 62.22 207 ALA A N 1
ATOM 1521 C CA . ALA A 1 207 ? -11.489 2.338 -3.591 1.00 62.22 207 ALA A CA 1
ATOM 1522 C C . ALA A 1 207 ? -10.497 1.257 -3.127 1.00 62.22 207 ALA A C 1
ATOM 1524 O O . ALA A 1 207 ? -10.706 0.658 -2.071 1.00 62.22 207 ALA A O 1
ATOM 1525 N N . ALA A 1 208 ? -9.403 1.016 -3.854 1.00 60.94 208 ALA A N 1
ATOM 1526 C CA . ALA A 1 208 ? -8.359 0.070 -3.464 1.00 60.94 208 ALA A CA 1
ATOM 1527 C C . ALA A 1 208 ? -7.642 0.512 -2.184 1.00 60.94 208 ALA A C 1
ATOM 1529 O O . ALA A 1 208 ? -7.519 -0.281 -1.248 1.00 60.94 208 ALA A O 1
ATOM 1530 N N . ALA A 1 209 ? -7.264 1.787 -2.093 1.00 61.66 209 ALA A N 1
ATOM 1531 C CA . ALA A 1 209 ? -6.637 2.338 -0.898 1.00 61.66 209 ALA A CA 1
ATOM 1532 C C . ALA A 1 209 ? -7.588 2.301 0.313 1.00 61.66 209 ALA A C 1
ATOM 1534 O O . ALA A 1 209 ? -7.188 1.917 1.413 1.00 61.66 209 ALA A O 1
ATOM 1535 N N . ARG A 1 210 ? -8.879 2.605 0.099 1.00 63.28 210 ARG A N 1
ATOM 1536 C CA . ARG A 1 210 ? -9.940 2.430 1.105 1.00 63.28 210 ARG A CA 1
ATOM 1537 C C . ARG A 1 210 ? -10.038 0.984 1.586 1.00 63.28 210 ARG A C 1
ATOM 1539 O O . ARG A 1 210 ? -10.080 0.752 2.791 1.00 63.28 210 ARG A O 1
ATOM 1546 N N . ARG A 1 211 ? -10.066 0.010 0.668 1.00 63.31 211 ARG A N 1
ATOM 1547 C CA . ARG A 1 211 ? -10.123 -1.425 1.003 1.00 63.31 211 ARG A CA 1
ATOM 1548 C C . ARG A 1 211 ? -8.896 -1.874 1.792 1.00 63.31 211 ARG A C 1
ATOM 1550 O O . ARG A 1 211 ? -9.052 -2.629 2.744 1.00 63.31 211 ARG A O 1
ATOM 1557 N N . ALA A 1 212 ? -7.704 -1.410 1.423 1.00 60.09 212 ALA A N 1
ATOM 1558 C CA . ALA A 1 212 ? -6.474 -1.740 2.133 1.00 60.09 212 ALA A CA 1
ATOM 1559 C C . ALA A 1 212 ? -6.477 -1.170 3.562 1.00 60.09 212 ALA A C 1
ATOM 1561 O O . ALA A 1 212 ? -6.227 -1.903 4.514 1.00 60.09 212 ALA A O 1
ATOM 1562 N N . PHE A 1 213 ? -6.870 0.096 3.736 1.00 62.91 213 PHE A N 1
ATOM 1563 C CA . PHE A 1 213 ? -6.989 0.715 5.060 1.00 62.91 213 PHE A CA 1
ATOM 1564 C C . PHE A 1 213 ? -7.990 -0.016 5.966 1.00 62.91 213 PHE A C 1
ATOM 1566 O O . PHE A 1 213 ? -7.715 -0.246 7.140 1.00 62.91 213 PHE A O 1
ATOM 1573 N N . LEU A 1 214 ? -9.134 -0.427 5.412 1.00 62.06 214 LEU A N 1
ATOM 1574 C CA . LEU A 1 214 ? -10.158 -1.176 6.145 1.00 62.06 214 LEU A CA 1
ATOM 1575 C C . LEU A 1 214 ? -9.757 -2.624 6.475 1.00 62.06 214 LEU A C 1
ATOM 1577 O O . LEU A 1 214 ? -10.416 -3.244 7.298 1.00 62.06 214 LEU A O 1
ATOM 1581 N N . ARG A 1 215 ? -8.720 -3.182 5.836 1.00 57.69 215 ARG A N 1
ATOM 1582 C CA . ARG A 1 215 ? -8.199 -4.530 6.134 1.00 57.69 215 ARG A CA 1
ATOM 1583 C C . ARG A 1 215 ? -7.151 -4.542 7.248 1.00 57.69 215 ARG A C 1
ATOM 1585 O O . ARG A 1 215 ? -6.898 -5.602 7.806 1.00 57.69 215 ARG A O 1
ATOM 1592 N N . LEU A 1 216 ? -6.542 -3.395 7.548 1.00 48.06 216 LEU A N 1
ATOM 1593 C CA . LEU A 1 216 ? -5.478 -3.263 8.548 1.00 48.06 216 LEU A CA 1
ATOM 1594 C C . LEU A 1 216 ? -6.002 -3.008 9.977 1.00 48.06 216 LEU A C 1
ATOM 1596 O O . LEU A 1 216 ? -5.190 -2.962 10.896 1.00 48.06 216 LEU A O 1
ATOM 1600 N N . ASN A 1 217 ? -7.318 -2.839 10.173 1.00 44.06 217 ASN A N 1
ATOM 1601 C CA . ASN A 1 217 ? -7.951 -2.577 11.477 1.00 44.06 217 ASN A CA 1
ATOM 1602 C C . ASN A 1 217 ? -9.289 -3.303 11.656 1.00 44.06 217 ASN A C 1
ATOM 1604 O O . ASN A 1 217 ? -10.180 -3.108 10.799 1.00 44.06 217 ASN A O 1
#

Foldseek 3Di:
DKEKFQDDPQWGDAQQPGQWIWIQDPVVLDIDIDGQVSVVDPFLRLQSNLVVCVVVVHQEYAHEQQSAAPQSQLLCLVSNYFYQYDYTRHGNVCCSVCVVVSVVVTHSGDDNRSHHDPPPPDDDPDDPCLDDPVNVVVLVVLVVVLVVLVVVLVVCVVVVHDPVVNVVSVVVSVVSVLVSVLSSVVSNVCVRVVGDDDDPCVVVSSVSSSVSSVVVD

Radius of gyration: 21.03 Å; chains: 1; bounding box: 50×48×55 Å

Sequence (217 aa):
MKIAAAVSARELAGLDDAAELVIYDTNAQSADRIANPAAALRAGKRLAAVELLLGHDVDIVAAVPDGFCAVSHAIAQAAGIRFLPLERGTAEGVIERHGAVLATTAQPELPPSWLARPATMDEPSGQTEWLSDRAAGALRNRLRRLEGQARGLQRLLDERASLDDILTQLAAMRAALNAVGLTLLAENLADCLTTTAAEPGDDDRLAAARRAFLRLN

Secondary structure (DSSP, 8-state):
-EEEEEEETTEE--TTT-SEEEEEETTTTEEEEEE-GGGG-SS-HHHHHHHHHHHTT--EEEE-TTSEEHHHHHHHHHTT-EEEE--TT-BTHHHHHHHHHHGGG-BSS--GGGEEPPTT-SPPSS---SS-HHHHHHHHHHHHHHHHHHHHHHHHHHTT--HHHHHHHHHHHHHHHHHHHHHHHHHHHHHHHTTS---TTHHHHHHHHHHHHHH--